Protein AF-A0A432R0K9-F1 (afdb_monomer_lite)

Sequence (344 aa):
MRLLVLLSMILLPLIADNDIGNSCDEFKKLSDDLTSRFNKKIEHDCLVNGKVSFSHMIQFLDMVLEEKKRSSLNSFPITLFRKCDSENILENMIAEEKNKKILKRFSTILFREYDIEKILTNVILGHYFELGDYFLKEFKSFQLDRVVYPPYKKRLLHIATQNNDLKAVKFLLKHHADTNVKDIFKFKPSFYITSKKMERLYKEFHIKIPSMIQCSTLIEEEKIDEAIGYCLQKAQLSEKANYFTNASWYYLLAKKPLLSKKFSLKTISDTSFQYIGYMNLGHYYILAKEYDKAKESYKALLKSFDSSDREVKKAFLEDFTILRKIYKDEFDIYRAYDIMHEIL

Structure (mmCIF, N/CA/C/O backbone):
data_AF-A0A432R0K9-F1
#
_entry.id   AF-A0A432R0K9-F1
#
loop_
_atom_site.group_PDB
_atom_site.id
_atom_site.type_symbol
_atom_site.label_atom_id
_atom_site.label_alt_id
_atom_site.label_comp_id
_atom_site.label_asym_id
_atom_site.label_entity_id
_atom_site.label_seq_id
_atom_site.pdbx_PDB_ins_code
_atom_site.Cartn_x
_atom_site.Cartn_y
_atom_site.Cartn_z
_atom_site.occupancy
_atom_site.B_iso_or_equiv
_atom_site.auth_seq_id
_atom_site.auth_comp_id
_atom_site.auth_asym_id
_atom_site.auth_atom_id
_atom_site.pdbx_PDB_model_num
ATOM 1 N N . MET A 1 1 ? -4.233 -8.695 40.527 1.00 36.91 1 MET A N 1
ATOM 2 C CA . MET A 1 1 ? -2.838 -8.206 40.622 1.00 36.91 1 MET A CA 1
ATOM 3 C C . MET A 1 1 ? -2.306 -7.594 39.328 1.00 36.91 1 MET A C 1
ATOM 5 O O . MET A 1 1 ? -1.997 -6.417 39.372 1.00 36.91 1 MET A O 1
ATOM 9 N N . ARG A 1 2 ? -2.248 -8.293 38.178 1.00 35.41 2 ARG A N 1
ATOM 10 C CA . ARG A 1 2 ? -1.667 -7.735 36.927 1.00 35.41 2 ARG A CA 1
ATOM 11 C C . ARG A 1 2 ? -2.282 -6.400 36.463 1.00 35.41 2 ARG A C 1
ATOM 13 O O . ARG A 1 2 ? -1.551 -5.524 36.036 1.00 35.41 2 ARG A O 1
ATOM 20 N N . LEU A 1 3 ? -3.592 -6.215 36.639 1.00 39.78 3 LEU A N 1
ATOM 21 C CA . LEU A 1 3 ? -4.308 -4.977 36.290 1.00 39.78 3 LEU A CA 1
ATOM 22 C C . LEU A 1 3 ? -4.055 -3.808 37.270 1.00 39.78 3 LEU A C 1
ATOM 24 O O . LEU A 1 3 ? -4.018 -2.657 36.859 1.00 39.78 3 LEU A O 1
ATOM 28 N N . LEU A 1 4 ? -3.846 -4.109 38.558 1.00 40.06 4 LEU A N 1
ATOM 29 C CA . LEU A 1 4 ? -3.483 -3.133 39.600 1.00 40.06 4 LEU A CA 1
ATOM 30 C C . LEU A 1 4 ? -2.034 -2.665 39.429 1.00 40.06 4 LEU A C 1
ATOM 32 O O . LEU A 1 4 ? -1.761 -1.481 39.569 1.00 40.06 4 LEU A O 1
ATOM 36 N N . VAL A 1 5 ? -1.147 -3.587 39.036 1.00 42.47 5 VAL A N 1
ATOM 37 C CA . VAL A 1 5 ? 0.225 -3.286 38.607 1.00 42.47 5 VAL A CA 1
ATOM 38 C C . VAL A 1 5 ? 0.215 -2.441 37.329 1.00 42.47 5 VAL A C 1
ATOM 40 O O . VAL A 1 5 ? 0.984 -1.495 37.234 1.00 42.47 5 VAL A O 1
ATOM 43 N N . LEU A 1 6 ? -0.698 -2.699 36.383 1.00 42.47 6 LEU A N 1
ATOM 44 C CA . LEU A 1 6 ? -0.851 -1.879 35.174 1.00 42.47 6 LEU A CA 1
ATOM 45 C C . LEU A 1 6 ? -1.352 -0.460 35.492 1.00 42.47 6 LEU A C 1
ATOM 47 O O . LEU A 1 6 ? -0.775 0.510 35.018 1.00 42.47 6 LEU A O 1
ATOM 51 N N . LEU A 1 7 ? -2.382 -0.325 36.335 1.00 46.84 7 LEU A N 1
ATOM 52 C CA . LEU A 1 7 ? -2.894 0.975 36.784 1.00 46.84 7 LEU A CA 1
ATOM 53 C C . LEU A 1 7 ? -1.838 1.753 37.581 1.00 46.84 7 LEU A C 1
ATOM 55 O O . LEU A 1 7 ? -1.692 2.950 37.358 1.00 46.84 7 LEU A O 1
ATOM 59 N N . SER A 1 8 ? -1.044 1.093 38.433 1.00 44.34 8 SER A N 1
ATOM 60 C CA . SER A 1 8 ? 0.070 1.739 39.136 1.00 44.34 8 SER A CA 1
ATOM 61 C C . SER A 1 8 ? 1.235 2.085 38.202 1.00 44.34 8 SER A C 1
ATOM 63 O O . SER A 1 8 ? 1.838 3.134 38.361 1.00 44.34 8 SER A O 1
ATOM 65 N N . MET A 1 9 ? 1.541 1.260 37.194 1.00 40.97 9 MET A N 1
ATOM 66 C CA . MET A 1 9 ? 2.583 1.547 36.192 1.00 40.97 9 MET A CA 1
ATOM 67 C C . MET A 1 9 ? 2.175 2.636 35.198 1.00 40.97 9 MET A C 1
ATOM 69 O O . MET A 1 9 ? 3.045 3.275 34.621 1.00 40.97 9 MET A O 1
ATOM 73 N N . ILE A 1 10 ? 0.877 2.865 35.010 1.00 45.84 10 ILE A N 1
ATOM 74 C CA . ILE A 1 10 ? 0.359 3.984 34.225 1.00 45.84 10 ILE A CA 1
ATOM 75 C C . ILE A 1 10 ? 0.334 5.250 35.089 1.00 45.84 10 ILE A C 1
ATOM 77 O O . ILE A 1 10 ? 0.821 6.283 34.653 1.00 45.84 10 ILE A O 1
ATOM 81 N N . LEU A 1 11 ? -0.163 5.181 36.328 1.00 45.81 11 LEU A N 1
ATOM 82 C CA . LEU A 1 11 ? -0.352 6.354 37.190 1.00 45.81 11 LEU A CA 1
ATOM 83 C C . LEU A 1 11 ? 0.938 6.860 37.870 1.00 45.81 11 LEU A C 1
ATOM 85 O O . LEU A 1 11 ? 1.091 8.072 37.994 1.00 45.81 11 LEU A O 1
ATOM 89 N N . LEU A 1 12 ? 1.886 5.997 38.276 1.00 42.53 12 LEU A N 1
ATOM 90 C CA . LEU A 1 12 ? 3.110 6.435 38.982 1.00 42.53 12 LEU A CA 1
ATOM 91 C C . LEU A 1 12 ? 4.088 7.250 38.109 1.00 42.53 12 LEU A C 1
ATOM 93 O O . LEU A 1 12 ? 4.557 8.288 38.580 1.00 42.53 12 LEU A O 1
ATOM 97 N N . PRO A 1 13 ? 4.399 6.865 36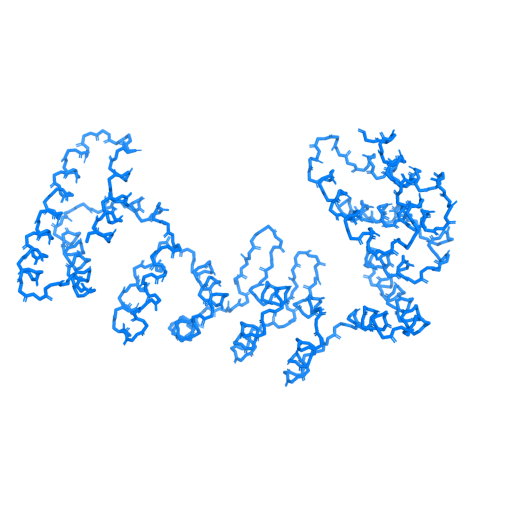.855 1.00 44.78 13 PRO A N 1
ATOM 98 C CA . PRO A 1 13 ? 5.280 7.662 35.995 1.00 44.78 13 PRO A CA 1
ATOM 99 C C . PRO A 1 13 ? 4.678 9.015 35.591 1.00 44.78 13 PRO A C 1
ATOM 101 O O . PRO A 1 13 ? 5.411 9.929 35.233 1.00 44.78 13 PRO A O 1
ATOM 104 N N . LEU A 1 14 ? 3.351 9.176 35.677 1.00 42.72 14 LEU A N 1
ATOM 105 C CA . LEU A 1 14 ? 2.653 10.435 35.382 1.00 42.72 14 LEU A CA 1
ATOM 106 C C . LEU A 1 14 ? 2.764 11.468 36.518 1.00 42.72 14 LEU A C 1
ATOM 108 O O . LEU A 1 14 ? 2.497 12.648 36.293 1.00 42.72 14 LEU A O 1
ATOM 112 N N . ILE A 1 15 ? 3.172 11.033 37.717 1.00 43.91 15 ILE A N 1
ATOM 113 C CA . ILE A 1 15 ? 3.362 11.873 38.911 1.00 43.91 15 ILE A CA 1
ATOM 114 C C . ILE A 1 15 ? 4.831 12.299 39.062 1.00 43.91 15 ILE A C 1
ATOM 116 O O . ILE A 1 15 ? 5.104 13.384 39.561 1.00 43.91 15 ILE A O 1
ATOM 120 N N . ALA A 1 16 ? 5.780 11.474 38.610 1.00 43.94 16 ALA A N 1
ATOM 121 C CA . ALA A 1 16 ? 7.212 11.702 38.824 1.00 43.94 16 ALA A CA 1
ATOM 122 C C . ALA A 1 16 ? 7.870 12.700 37.844 1.00 43.94 16 ALA A C 1
ATOM 124 O O . ALA A 1 16 ? 8.975 13.157 38.112 1.00 43.94 16 ALA A O 1
ATOM 125 N N . ASP A 1 17 ? 7.211 13.039 36.731 1.00 38.22 17 ASP A N 1
ATOM 126 C CA . ASP A 1 17 ? 7.853 13.655 35.551 1.00 38.22 17 ASP A CA 1
ATOM 127 C C . ASP A 1 17 ? 7.418 15.114 35.278 1.00 38.22 17 ASP A C 1
ATOM 129 O O . ASP A 1 17 ? 7.689 15.660 34.209 1.00 38.22 17 ASP A O 1
ATOM 133 N N . ASN A 1 18 ? 6.702 15.753 36.213 1.00 42.47 18 ASN A N 1
ATOM 134 C CA . ASN A 1 18 ? 6.207 17.125 36.060 1.00 42.47 18 ASN A CA 1
ATOM 135 C C . ASN A 1 18 ? 7.002 18.115 36.921 1.00 42.47 18 ASN A C 1
ATOM 137 O O . ASN A 1 18 ? 6.855 18.160 38.141 1.00 42.47 18 ASN A O 1
ATOM 141 N N . ASP A 1 19 ? 7.760 18.978 36.248 1.00 44.44 19 ASP A N 1
ATOM 142 C CA . ASP A 1 19 ? 8.416 20.168 36.798 1.00 44.44 19 ASP A CA 1
ATOM 143 C C . ASP A 1 19 ? 7.382 21.298 37.014 1.00 44.44 19 ASP A C 1
ATOM 145 O O . ASP A 1 19 ? 7.414 22.357 36.388 1.00 44.44 19 ASP A O 1
ATOM 149 N N . ILE A 1 20 ? 6.363 21.030 37.841 1.00 45.16 20 ILE A N 1
ATOM 150 C CA . ILE A 1 20 ? 5.317 21.997 38.204 1.00 45.16 20 ILE A CA 1
ATOM 151 C C . ILE A 1 20 ? 5.435 22.280 39.701 1.00 45.16 20 ILE A C 1
ATOM 153 O O . ILE A 1 20 ? 4.894 21.555 40.540 1.00 45.16 20 ILE A O 1
ATOM 157 N N . GLY A 1 21 ? 6.147 23.360 40.028 1.00 46.84 21 GLY A N 1
ATOM 158 C CA . GLY A 1 21 ? 6.311 23.859 41.393 1.00 46.84 21 GLY A CA 1
ATOM 159 C C . GLY A 1 21 ? 4.986 23.977 42.162 1.00 46.84 21 GLY A C 1
ATOM 160 O O . GLY A 1 21 ? 3.947 24.323 41.602 1.00 46.84 21 GLY A O 1
ATOM 161 N N . ASN A 1 22 ? 5.044 23.653 43.458 1.00 46.22 22 ASN A N 1
ATOM 162 C CA . ASN A 1 22 ? 3.996 23.707 44.493 1.00 46.22 22 ASN A CA 1
ATOM 163 C C . ASN A 1 22 ? 2.670 22.944 44.254 1.00 46.22 22 ASN A C 1
ATOM 165 O O . ASN A 1 22 ? 1.950 22.716 45.220 1.00 46.22 22 ASN A O 1
ATOM 169 N N . SER A 1 23 ? 2.349 22.479 43.041 1.00 56.28 23 SER A N 1
ATOM 170 C CA . SER A 1 23 ? 1.133 21.676 42.767 1.00 56.28 23 SER A CA 1
ATOM 171 C C . SER A 1 23 ? 1.310 20.163 42.982 1.00 56.28 23 SER A C 1
ATOM 173 O O . SER A 1 23 ? 0.336 19.408 43.007 1.00 56.28 23 SER A O 1
ATOM 175 N N . CYS A 1 24 ? 2.556 19.707 43.139 1.00 57.25 24 CYS A N 1
ATOM 176 C CA . CYS A 1 24 ? 2.898 18.286 43.152 1.00 57.25 24 CYS A CA 1
ATOM 177 C C . CYS A 1 24 ? 2.421 17.571 44.431 1.00 57.25 24 CYS A C 1
ATOM 179 O O . CYS A 1 24 ? 1.935 16.444 44.359 1.00 57.25 24 CYS A O 1
ATOM 181 N N . ASP A 1 25 ? 2.464 18.241 45.588 1.00 66.88 25 ASP A N 1
ATOM 182 C CA . ASP A 1 25 ? 2.043 17.651 46.867 1.00 66.88 25 ASP A CA 1
ATOM 183 C C . ASP A 1 25 ? 0.522 17.483 46.968 1.00 66.88 25 ASP A C 1
ATOM 185 O O . ASP A 1 25 ? 0.041 16.454 47.445 1.00 66.88 25 ASP A O 1
ATOM 189 N N . GLU A 1 26 ? -0.255 18.450 46.470 1.00 65.56 26 GLU A N 1
ATOM 190 C CA . GLU A 1 26 ? -1.718 18.338 46.410 1.00 65.56 26 GLU A CA 1
ATOM 191 C C . GLU A 1 26 ? -2.153 17.244 45.431 1.00 65.56 26 GLU A C 1
ATOM 193 O O . GLU A 1 26 ? -3.054 16.460 45.736 1.00 65.56 26 GLU A O 1
ATOM 198 N N . PHE A 1 27 ? -1.473 17.135 44.285 1.00 58.97 27 PHE A N 1
ATOM 199 C CA . PHE A 1 27 ? -1.763 16.101 43.298 1.00 58.97 27 PHE A CA 1
ATOM 200 C C . PHE A 1 27 ? -1.385 14.704 43.796 1.00 58.97 27 PHE A C 1
ATOM 202 O O . PHE A 1 27 ? -2.159 13.759 43.644 1.00 58.97 27 PHE A O 1
ATOM 209 N N . LYS A 1 28 ? -0.227 14.573 44.450 1.00 67.56 28 LYS A N 1
ATOM 210 C CA . LYS A 1 28 ? 0.202 13.328 45.090 1.00 67.56 28 LYS A CA 1
ATOM 211 C C . LYS A 1 28 ? -0.782 12.908 46.179 1.00 67.56 28 LYS A C 1
ATOM 213 O O . LYS A 1 28 ? -1.239 11.772 46.170 1.00 67.56 28 LYS A O 1
ATOM 218 N N . LYS A 1 29 ? -1.207 13.841 47.036 1.00 74.62 29 LYS A N 1
ATOM 219 C CA . LYS A 1 29 ? -2.212 13.589 48.078 1.00 74.62 29 LYS A CA 1
ATOM 220 C C . LYS A 1 29 ? -3.559 13.151 47.494 1.00 74.62 29 LYS A C 1
ATOM 222 O O . LYS A 1 29 ? -4.172 12.227 48.020 1.00 74.62 29 LYS A O 1
ATOM 227 N N . LEU A 1 30 ? -4.001 13.774 46.400 1.00 70.69 30 LEU A N 1
ATOM 228 C CA . LEU A 1 30 ? -5.221 13.393 45.685 1.00 70.69 30 LEU A CA 1
ATOM 229 C C . LEU A 1 30 ? -5.102 12.003 45.043 1.00 70.69 30 LEU A C 1
ATOM 231 O O . LEU A 1 30 ? -6.026 11.197 45.133 1.00 70.69 30 LEU A O 1
ATOM 235 N N . SER A 1 31 ? -3.965 11.711 44.411 1.00 68.25 31 SER A N 1
ATOM 236 C CA . SER A 1 31 ? -3.671 10.406 43.816 1.00 68.25 31 SER A CA 1
ATOM 237 C C . SER A 1 31 ? -3.650 9.300 44.870 1.00 68.25 31 SER A C 1
ATOM 239 O O . SER A 1 31 ? -4.281 8.258 44.684 1.00 68.25 31 SER A O 1
ATOM 241 N N . ASP A 1 32 ? -2.965 9.530 45.989 1.00 73.12 32 ASP A N 1
ATOM 242 C CA . ASP A 1 32 ? -2.865 8.583 47.098 1.00 73.12 32 ASP A CA 1
ATOM 243 C C . ASP A 1 32 ? -4.241 8.329 47.729 1.00 73.12 32 ASP A C 1
ATOM 245 O O . ASP A 1 32 ? -4.596 7.186 48.021 1.00 73.12 32 ASP A O 1
ATOM 249 N N . ASP A 1 33 ? -5.063 9.370 47.868 1.00 76.44 33 ASP A N 1
ATOM 250 C CA . ASP A 1 33 ? -6.430 9.267 48.377 1.00 76.44 33 ASP A CA 1
ATOM 251 C C . ASP A 1 33 ? -7.361 8.515 47.409 1.00 76.44 33 ASP A C 1
ATOM 253 O O . ASP A 1 33 ? -8.042 7.573 47.816 1.00 76.44 33 ASP A O 1
ATOM 257 N N . LEU A 1 34 ? -7.343 8.835 46.111 1.00 70.94 34 LEU A N 1
ATOM 258 C CA . LEU A 1 34 ? -8.112 8.104 45.094 1.00 70.94 34 LEU A CA 1
ATOM 259 C C . LEU A 1 34 ? -7.696 6.631 45.020 1.00 70.94 34 LEU A C 1
ATOM 261 O O . LEU A 1 34 ? -8.557 5.751 44.959 1.00 70.94 34 LEU A O 1
ATOM 265 N N . THR A 1 35 ? -6.392 6.359 45.084 1.00 69.00 35 THR A N 1
ATOM 266 C CA . THR A 1 35 ? -5.829 5.003 45.095 1.00 69.00 35 THR A CA 1
ATOM 267 C C . THR A 1 35 ? -6.240 4.249 46.358 1.00 69.00 35 THR A C 1
ATOM 269 O O . THR A 1 35 ? -6.676 3.105 46.276 1.00 69.00 35 THR A O 1
ATOM 272 N N . SER A 1 36 ? -6.187 4.891 47.527 1.00 77.62 36 SER A N 1
ATOM 273 C CA . SER A 1 36 ? -6.609 4.314 48.809 1.00 77.62 36 SER A CA 1
ATOM 274 C C . SER A 1 36 ? -8.105 3.995 48.837 1.00 77.62 36 SER A C 1
ATOM 276 O O . SER A 1 36 ? -8.501 2.880 49.187 1.00 77.62 36 SER A O 1
ATOM 278 N N . ARG A 1 37 ? -8.955 4.936 48.403 1.00 76.69 37 ARG A N 1
ATOM 279 C CA . ARG A 1 37 ? -10.410 4.736 48.287 1.00 76.69 37 ARG A CA 1
ATOM 280 C C . ARG A 1 37 ? -10.737 3.595 47.325 1.00 76.69 37 ARG A C 1
ATOM 282 O O . ARG A 1 37 ? -11.613 2.782 47.616 1.00 76.69 37 ARG A O 1
ATOM 289 N N . PHE A 1 38 ? -10.023 3.516 46.204 1.00 74.44 38 PHE A N 1
ATOM 290 C CA . PHE A 1 38 ? -10.205 2.452 45.227 1.00 74.44 38 PHE A CA 1
ATOM 291 C C . PHE A 1 38 ? -9.765 1.089 45.762 1.00 74.44 38 PHE A C 1
ATOM 293 O O . PHE A 1 38 ? -10.527 0.129 45.667 1.00 74.44 38 PHE A O 1
ATOM 300 N N . ASN A 1 39 ? -8.589 1.018 46.389 1.00 70.00 39 ASN A N 1
ATOM 301 C CA . ASN A 1 39 ? -8.055 -0.208 46.974 1.00 70.00 39 ASN A CA 1
ATOM 302 C C . ASN A 1 39 ? -8.954 -0.740 48.090 1.00 70.00 39 ASN A C 1
ATOM 304 O O . ASN A 1 39 ? -9.277 -1.920 48.065 1.00 70.00 39 ASN A O 1
ATOM 308 N N . LYS A 1 40 ? -9.457 0.115 48.992 1.00 75.75 40 LYS A N 1
ATOM 309 C CA . LYS A 1 40 ? -10.417 -0.302 50.035 1.00 75.75 40 LYS A CA 1
ATOM 310 C C . LYS A 1 40 ? -11.685 -0.919 49.449 1.00 75.75 40 LYS A C 1
ATOM 312 O O . LYS A 1 40 ? -12.210 -1.893 49.982 1.00 75.75 40 LYS A O 1
ATOM 317 N N . LYS A 1 41 ? -12.181 -0.349 48.349 1.00 71.19 41 LYS A N 1
ATOM 318 C CA . LYS A 1 41 ? -13.394 -0.827 47.681 1.00 71.19 41 LYS A CA 1
ATOM 319 C C . LYS A 1 41 ? -13.152 -2.136 46.929 1.00 71.19 41 LYS A C 1
ATOM 321 O O . LYS A 1 41 ? -13.960 -3.052 47.016 1.00 71.19 41 LYS A O 1
ATOM 326 N N . ILE A 1 42 ? -12.006 -2.247 46.258 1.00 68.75 42 ILE A N 1
ATOM 327 C CA . ILE A 1 42 ? -11.566 -3.480 45.606 1.00 68.75 42 ILE A CA 1
ATOM 328 C C . ILE A 1 42 ? -11.316 -4.599 46.615 1.00 68.75 42 ILE A C 1
ATOM 330 O O . ILE A 1 42 ? -11.730 -5.721 46.355 1.00 68.75 42 ILE A O 1
ATOM 334 N N . GLU A 1 43 ? -10.628 -4.333 47.726 1.00 69.25 43 GLU A N 1
ATOM 335 C CA . GLU A 1 43 ? -10.328 -5.336 48.754 1.00 69.25 43 GLU A CA 1
ATOM 336 C C . GLU A 1 43 ? -11.611 -5.920 49.335 1.00 69.25 43 GLU A C 1
ATOM 338 O O . GLU A 1 43 ? -11.744 -7.141 49.396 1.00 69.25 43 GLU A O 1
ATOM 343 N N . HIS A 1 44 ? -12.579 -5.061 49.668 1.00 70.50 44 HIS A N 1
ATOM 344 C CA . HIS A 1 44 ? -13.898 -5.483 50.127 1.00 70.50 44 HIS A CA 1
ATOM 345 C C . HIS A 1 44 ? -14.577 -6.425 49.119 1.00 70.50 44 HIS A C 1
ATOM 347 O O . HIS A 1 44 ? -14.994 -7.526 49.472 1.00 70.50 44 HIS A O 1
ATOM 353 N N . ASP A 1 45 ? -14.625 -6.045 47.844 1.00 59.38 45 ASP A N 1
ATOM 354 C CA . ASP A 1 45 ? -15.359 -6.808 46.832 1.00 59.38 45 ASP A CA 1
ATOM 355 C C . ASP A 1 45 ? -14.582 -8.042 46.319 1.00 59.38 45 ASP A C 1
ATOM 357 O O . ASP A 1 45 ? -15.189 -9.037 45.910 1.00 59.38 45 ASP A O 1
ATOM 361 N N . CYS A 1 46 ? -13.246 -8.034 46.393 1.00 54.88 46 CYS A N 1
ATOM 362 C CA . CYS A 1 46 ? -12.386 -9.176 46.061 1.00 54.88 46 CYS A CA 1
ATOM 363 C C . CYS A 1 46 ? -12.356 -10.236 47.158 1.00 54.88 46 CYS A C 1
ATOM 365 O O . CYS A 1 46 ? -12.298 -11.418 46.826 1.00 54.88 46 CYS A O 1
ATOM 367 N N . LEU A 1 47 ? -12.424 -9.842 48.434 1.00 49.84 47 LEU A N 1
ATOM 368 C CA . LEU A 1 47 ? -12.590 -10.779 49.548 1.00 49.84 47 LEU A CA 1
ATOM 369 C C . LEU A 1 47 ? -13.913 -11.549 49.442 1.00 49.84 47 LEU A C 1
ATOM 371 O O . LEU A 1 47 ? -13.971 -12.715 49.819 1.00 49.84 47 LEU A O 1
ATOM 375 N N . VAL A 1 48 ? -14.950 -10.921 48.881 1.00 55.16 48 VAL A N 1
ATOM 376 C CA . VAL A 1 48 ? -16.278 -11.529 48.721 1.00 55.16 48 VAL A CA 1
ATOM 377 C C . VAL A 1 48 ? -16.396 -12.349 47.428 1.00 55.16 48 VAL A C 1
ATOM 379 O O . VAL A 1 48 ? -16.994 -13.421 47.448 1.00 55.16 48 VAL A O 1
ATOM 382 N N . ASN A 1 49 ? -15.822 -11.892 46.306 1.00 57.53 49 ASN A N 1
ATOM 383 C CA . ASN A 1 49 ? -16.089 -12.476 44.977 1.00 57.53 49 ASN A CA 1
ATOM 384 C C . ASN A 1 49 ? -14.853 -13.010 44.225 1.00 57.53 49 ASN A C 1
ATOM 386 O O . ASN A 1 49 ? -14.973 -13.497 43.098 1.00 57.53 49 ASN A O 1
ATOM 390 N N . GLY A 1 50 ? -13.650 -12.907 44.796 1.00 41.59 50 GLY A N 1
ATOM 391 C CA . GLY A 1 50 ? -12.415 -13.492 44.255 1.00 41.59 50 GLY A CA 1
ATOM 392 C C . GLY A 1 50 ? -11.879 -12.882 42.950 1.00 41.59 50 GLY A C 1
ATOM 393 O O . GLY A 1 50 ? -10.891 -13.385 42.412 1.00 41.59 50 GLY A O 1
ATOM 394 N N . LYS A 1 51 ? -12.494 -11.819 42.407 1.00 55.72 51 LYS A N 1
ATOM 395 C CA . LYS A 1 51 ? -12.051 -11.151 41.169 1.00 55.72 51 LYS A CA 1
ATOM 396 C C . LYS A 1 51 ? -12.310 -9.644 41.196 1.00 55.72 51 LYS A C 1
ATOM 398 O O . LYS A 1 51 ? -13.406 -9.199 41.520 1.00 55.72 51 LYS A O 1
ATOM 403 N N . VAL A 1 52 ? -11.329 -8.872 40.722 1.00 52.53 52 VAL A N 1
ATOM 404 C CA . VAL A 1 52 ? -11.533 -7.471 40.321 1.00 52.53 52 VAL A CA 1
ATOM 405 C C . VAL A 1 52 ? -12.312 -7.480 39.005 1.00 52.53 52 VAL A C 1
ATOM 407 O O . VAL A 1 52 ? -11.757 -7.822 37.963 1.00 52.53 52 VAL A O 1
ATOM 410 N N . SER A 1 53 ? -13.601 -7.153 39.042 1.00 59.28 53 SER A N 1
ATOM 411 C CA . SER A 1 53 ? -14.430 -6.972 37.840 1.00 59.28 53 SER A CA 1
ATOM 412 C C . SER A 1 53 ? -14.287 -5.564 37.245 1.00 59.28 53 SER A C 1
ATOM 414 O O . SER A 1 53 ? -13.944 -4.609 37.943 1.00 59.28 53 SER A O 1
ATOM 416 N N . PHE A 1 54 ? -14.633 -5.403 35.967 1.00 50.38 54 PHE A N 1
ATOM 417 C CA . PHE A 1 54 ? -14.636 -4.119 35.255 1.00 50.38 54 PHE A CA 1
ATOM 418 C C . PHE A 1 54 ? -15.592 -3.073 35.860 1.00 50.38 54 PHE A C 1
ATOM 420 O O . PHE A 1 54 ? -15.365 -1.869 35.734 1.00 50.38 54 PHE A O 1
ATOM 427 N N . SER A 1 55 ? -16.611 -3.501 36.620 1.00 58.38 55 SER A N 1
ATOM 428 C CA . SER A 1 55 ? -17.441 -2.583 37.414 1.00 58.38 55 SER A CA 1
ATOM 429 C C . SER A 1 55 ? -16.616 -1.770 38.414 1.00 58.38 55 SER A C 1
ATOM 431 O O . SER A 1 55 ? -16.956 -0.618 38.664 1.00 58.38 55 SER A O 1
ATOM 433 N N . HIS A 1 56 ? -15.508 -2.311 38.929 1.00 64.38 56 HIS A N 1
ATOM 434 C CA . HIS A 1 56 ? -14.593 -1.560 39.788 1.00 64.38 56 HIS A CA 1
ATOM 435 C C . HIS A 1 56 ? -13.858 -0.472 38.999 1.00 64.38 56 HIS A C 1
ATOM 437 O O . HIS A 1 56 ? -13.807 0.663 39.457 1.00 64.38 56 HIS A O 1
ATOM 443 N N . MET A 1 57 ? -13.377 -0.751 37.781 1.00 55.84 57 MET A N 1
ATOM 444 C CA . MET A 1 57 ? -12.752 0.277 36.930 1.00 55.84 57 MET A CA 1
ATOM 445 C C . MET A 1 57 ? -13.715 1.422 36.596 1.00 55.84 57 MET A C 1
ATOM 447 O O . MET A 1 57 ? -13.320 2.585 36.611 1.00 55.84 57 MET A O 1
ATOM 451 N N . ILE A 1 58 ? -14.996 1.123 36.364 1.00 57.62 58 ILE A N 1
ATOM 452 C CA . ILE A 1 58 ? -16.018 2.162 36.167 1.00 57.62 58 ILE A CA 1
ATOM 453 C C . ILE A 1 58 ? -16.259 2.969 37.432 1.00 57.62 58 ILE A C 1
ATOM 455 O O . ILE A 1 58 ? -16.358 4.187 37.353 1.00 57.62 58 ILE A O 1
ATOM 459 N N . GLN A 1 59 ? -16.305 2.326 38.597 1.00 67.88 59 GLN A N 1
ATOM 460 C CA . GLN A 1 59 ? -16.419 3.048 39.861 1.00 67.88 59 GLN A CA 1
ATOM 461 C C . GLN A 1 59 ? -15.194 3.930 40.131 1.00 67.88 59 GLN A C 1
ATOM 463 O O . GLN A 1 59 ? -15.357 5.022 40.666 1.00 67.88 59 GLN A O 1
ATOM 468 N N . PHE A 1 60 ? -13.995 3.502 39.727 1.00 70.50 60 PHE A N 1
ATOM 469 C CA . PHE A 1 60 ? -12.788 4.325 39.797 1.00 70.50 60 PHE A CA 1
ATOM 470 C C . PHE A 1 60 ? -12.882 5.547 38.890 1.00 70.50 60 PHE A C 1
ATOM 472 O O . PHE A 1 60 ? -12.610 6.661 39.320 1.00 70.50 60 PHE A O 1
ATOM 479 N N . LEU A 1 61 ? -13.317 5.359 37.646 1.00 60.00 61 LEU A N 1
ATOM 480 C CA . LEU A 1 61 ? -13.491 6.460 36.704 1.00 60.00 61 LEU A CA 1
ATOM 481 C C . LEU A 1 61 ? -14.597 7.418 37.142 1.00 60.00 61 LEU A C 1
ATOM 483 O O . LEU A 1 61 ? -14.398 8.626 37.085 1.00 60.00 61 LEU A O 1
ATOM 487 N N . ASP A 1 62 ? -15.727 6.905 37.630 1.00 69.69 62 ASP A N 1
ATOM 488 C CA . ASP A 1 62 ? -16.799 7.725 38.194 1.00 69.69 62 ASP A CA 1
ATOM 489 C C . ASP A 1 62 ? -16.292 8.491 39.436 1.00 69.69 62 ASP A C 1
ATOM 491 O O . ASP A 1 62 ? -16.585 9.678 39.562 1.00 69.69 62 ASP A O 1
ATOM 495 N N . MET A 1 63 ? -15.450 7.881 40.286 1.00 71.88 63 MET A N 1
ATOM 496 C CA . MET A 1 63 ? -14.771 8.568 41.397 1.00 71.88 63 MET A CA 1
ATOM 497 C C . MET A 1 63 ? -13.849 9.693 40.912 1.00 71.88 63 MET A C 1
ATOM 499 O O . MET A 1 63 ? -13.943 10.809 41.413 1.00 71.88 63 MET A O 1
ATOM 503 N N . VAL A 1 64 ? -12.987 9.434 39.924 1.00 63.88 64 VAL A N 1
ATOM 504 C CA . VAL A 1 64 ? -12.078 10.443 39.349 1.00 63.88 64 VAL A CA 1
ATOM 505 C C . VAL A 1 64 ? -12.872 11.599 38.727 1.00 63.88 64 VAL A C 1
ATOM 507 O O . VAL A 1 64 ? -12.521 12.767 38.895 1.00 63.88 64 VAL A O 1
ATOM 510 N N . LEU A 1 65 ? -13.977 11.298 38.040 1.00 62.34 65 LEU A N 1
ATOM 511 C CA . LEU A 1 65 ? -14.851 12.299 37.427 1.00 62.34 65 LEU A CA 1
ATOM 512 C C . LEU A 1 65 ? -15.647 13.109 38.459 1.00 62.34 65 LEU A C 1
ATOM 514 O O . LEU A 1 65 ? -15.849 14.305 38.254 1.00 62.34 65 LEU A O 1
ATOM 518 N N . GLU A 1 66 ? -16.116 12.494 39.547 1.00 70.94 66 GLU A N 1
ATOM 519 C CA . GLU A 1 66 ? -16.750 13.215 40.655 1.00 70.94 66 GLU A CA 1
ATOM 520 C C . GLU A 1 66 ? -15.763 14.134 41.369 1.00 70.94 66 GLU A C 1
ATOM 522 O O . GLU A 1 66 ? -16.096 15.283 41.652 1.00 70.94 66 GLU A O 1
ATOM 527 N N . GLU A 1 67 ? -14.537 13.677 41.600 1.00 68.94 67 GLU A N 1
ATOM 528 C CA . GLU A 1 67 ? -13.504 14.478 42.255 1.00 68.94 67 GLU A CA 1
ATOM 529 C C . GLU A 1 67 ? -13.063 15.659 41.365 1.00 68.94 67 GLU A C 1
ATOM 531 O O . GLU A 1 67 ? -12.865 16.774 41.851 1.00 68.94 67 GLU A O 1
ATOM 536 N N . LYS A 1 68 ? -13.057 15.484 40.034 1.00 60.47 68 LYS A N 1
ATOM 537 C CA . LYS A 1 68 ? -12.893 16.588 39.070 1.00 60.47 68 LYS A CA 1
ATOM 538 C C . LYS A 1 68 ? -14.033 17.612 39.135 1.00 60.47 68 LYS A C 1
ATOM 540 O O . LYS A 1 68 ? -13.805 18.786 38.883 1.00 60.47 68 LYS A O 1
ATOM 545 N N . LYS A 1 69 ? -15.263 17.191 39.449 1.00 69.50 69 LYS A N 1
ATOM 546 C CA . LYS A 1 69 ? -16.397 18.119 39.631 1.00 69.50 69 LYS A CA 1
ATOM 547 C C . LYS A 1 69 ? -16.340 18.855 40.972 1.00 69.50 69 LYS A C 1
ATOM 549 O O . LYS A 1 69 ? -16.860 19.961 41.059 1.00 69.50 69 LYS A O 1
ATOM 554 N N . ARG A 1 70 ? -15.776 18.226 42.011 1.00 71.12 70 ARG A N 1
ATOM 555 C CA . ARG A 1 70 ? -15.671 18.787 43.371 1.00 71.12 70 ARG A CA 1
ATOM 556 C C . ARG A 1 70 ? -14.477 19.721 43.539 1.00 71.12 70 ARG A C 1
ATOM 558 O O . ARG A 1 70 ? -14.567 20.679 44.300 1.00 71.12 70 ARG A O 1
ATOM 565 N N . SER A 1 71 ? -13.377 19.454 42.843 1.00 64.56 71 SER A N 1
ATOM 566 C CA . SER A 1 71 ? -12.213 20.333 42.851 1.00 64.56 71 SER A CA 1
ATOM 567 C C . SER A 1 71 ? -12.472 21.564 41.977 1.00 64.56 71 SER A C 1
ATOM 569 O O . SER A 1 71 ? -12.843 21.457 40.814 1.00 64.56 71 SER A O 1
ATOM 571 N N . SER A 1 72 ? -12.234 22.761 42.520 1.00 48.31 72 SER A N 1
ATOM 572 C CA . SER A 1 72 ? -12.217 24.032 41.771 1.00 48.31 72 SER A CA 1
ATOM 573 C C . SER A 1 72 ? -11.026 24.144 40.800 1.00 48.31 72 SER A C 1
ATOM 575 O O . SER A 1 72 ? -10.828 25.175 40.153 1.00 48.31 72 SER A O 1
ATOM 577 N N . LEU A 1 73 ? -10.233 23.075 40.682 1.00 50.28 73 LEU A N 1
ATOM 578 C CA . LEU A 1 73 ? -9.134 22.913 39.744 1.00 50.28 73 LEU A CA 1
ATOM 579 C C . LEU A 1 73 ? -9.697 22.762 38.325 1.00 50.28 73 LEU A C 1
ATOM 581 O O . LEU A 1 73 ? -9.842 21.664 37.790 1.00 50.28 73 LEU A O 1
ATOM 585 N N . ASN A 1 74 ? -9.947 23.898 37.672 1.00 43.88 74 ASN A N 1
ATOM 586 C CA . ASN A 1 74 ? -10.214 23.959 36.230 1.00 43.88 74 ASN A CA 1
ATOM 587 C C . ASN A 1 74 ? -9.072 23.338 35.391 1.00 43.88 74 ASN A C 1
ATOM 589 O O . ASN A 1 74 ? -9.267 23.024 34.218 1.00 43.88 74 ASN A O 1
ATOM 593 N N . SER A 1 75 ? -7.899 23.119 35.995 1.00 45.06 75 SER A N 1
ATOM 594 C CA . SER A 1 75 ? -6.715 22.478 35.422 1.00 45.06 75 SER A CA 1
ATOM 595 C C . SER A 1 75 ? -6.469 21.079 36.004 1.00 45.06 75 SER A C 1
ATOM 597 O O . SER A 1 75 ? -5.394 20.792 36.526 1.00 45.06 75 SER A O 1
ATOM 599 N N . PHE A 1 76 ? -7.448 20.178 35.935 1.00 42.06 76 PHE A N 1
ATOM 600 C CA . PHE A 1 76 ? -7.134 18.750 36.072 1.00 42.06 76 PHE A CA 1
ATOM 601 C C . PHE A 1 76 ? -6.161 18.376 34.932 1.00 42.06 76 PHE A C 1
ATOM 603 O O . PHE A 1 76 ? -6.458 18.751 33.792 1.00 42.06 76 PHE A O 1
ATOM 610 N N . PRO A 1 77 ? -5.012 17.708 35.161 1.00 43.47 77 PRO A N 1
ATOM 611 C CA . PRO A 1 77 ? -3.960 17.650 34.152 1.00 43.47 77 PRO A CA 1
ATOM 612 C C . PRO A 1 77 ? -4.411 16.820 32.947 1.00 43.47 77 PRO A C 1
ATOM 614 O O . PRO A 1 77 ? -4.419 15.592 32.974 1.00 43.47 77 PRO A O 1
ATOM 617 N N . ILE A 1 78 ? -4.745 17.511 31.857 1.00 38.50 78 ILE A N 1
ATOM 618 C CA . ILE A 1 78 ? -4.968 16.968 30.503 1.00 38.50 78 ILE A CA 1
ATOM 619 C C . ILE A 1 78 ? -3.734 16.157 30.032 1.00 38.50 78 ILE A C 1
ATOM 621 O O . ILE A 1 78 ? -3.802 15.310 29.144 1.00 38.50 78 ILE A O 1
ATOM 625 N N . THR A 1 79 ? -2.582 16.367 30.670 1.00 37.97 79 THR A N 1
ATOM 626 C CA . THR A 1 79 ? -1.339 15.612 30.489 1.00 37.97 79 THR A CA 1
ATOM 627 C C . THR A 1 79 ? -1.378 14.173 31.013 1.00 37.97 79 THR A C 1
ATOM 629 O O . THR A 1 79 ? -0.624 13.359 30.486 1.00 37.97 79 THR A O 1
ATOM 632 N N . LEU A 1 80 ? -2.252 13.818 31.969 1.00 35.59 80 LEU A N 1
ATOM 633 C CA . LEU A 1 80 ? -2.296 12.454 32.523 1.00 35.59 80 LEU A CA 1
ATOM 634 C C . LEU A 1 80 ? -2.744 11.416 31.481 1.00 35.59 80 LEU A C 1
ATOM 636 O O . LEU A 1 80 ? -2.210 10.315 31.428 1.00 35.59 80 LEU A O 1
ATOM 640 N N . PHE A 1 81 ? -3.691 11.769 30.610 1.00 36.94 81 PHE A N 1
ATOM 641 C CA . PHE A 1 81 ? -4.172 10.846 29.580 1.00 36.94 81 PHE A CA 1
ATOM 642 C C . PHE A 1 81 ? -3.249 10.802 28.357 1.00 36.94 81 PHE A C 1
ATOM 644 O O . PHE A 1 81 ? -3.034 9.731 27.797 1.00 36.94 81 PHE A O 1
ATOM 651 N N . ARG A 1 82 ? -2.592 11.911 27.991 1.00 38.34 82 ARG A N 1
ATOM 652 C CA . ARG A 1 82 ? -1.715 11.989 26.802 1.00 38.34 82 ARG A CA 1
ATOM 653 C C . ARG A 1 82 ? -0.600 10.932 26.725 1.00 38.34 82 ARG A C 1
ATOM 655 O O . ARG A 1 82 ? -0.147 10.654 25.619 1.00 38.34 82 ARG A O 1
ATOM 662 N N . LYS A 1 83 ? -0.152 10.369 27.854 1.00 40.09 83 LYS A N 1
ATOM 663 C CA . LYS A 1 83 ? 0.931 9.365 27.930 1.00 40.09 83 LYS A CA 1
ATOM 664 C C . LYS A 1 83 ? 0.441 7.925 28.170 1.00 40.09 83 LYS A C 1
ATOM 666 O O . LYS A 1 83 ? 1.266 7.017 28.169 1.00 40.09 83 LYS A O 1
ATOM 671 N N . CYS A 1 84 ? -0.863 7.691 28.355 1.00 41.59 84 CYS A N 1
ATOM 672 C CA . CYS A 1 84 ? -1.396 6.329 28.385 1.00 41.59 84 CYS A CA 1
ATOM 673 C C . CYS A 1 84 ? -1.194 5.665 27.025 1.00 41.59 84 CYS A C 1
ATOM 675 O O . CYS A 1 84 ? -1.607 6.212 26.001 1.00 41.59 84 CYS A O 1
ATOM 677 N N . ASP A 1 85 ? -0.602 4.474 27.035 1.00 51.44 85 ASP A N 1
ATOM 678 C CA . ASP A 1 85 ? -0.450 3.647 25.849 1.00 51.44 85 ASP A CA 1
ATOM 679 C C . ASP A 1 85 ? -1.839 3.293 25.302 1.00 51.44 85 ASP A C 1
ATOM 681 O O . ASP A 1 85 ? -2.577 2.477 25.863 1.00 51.44 85 ASP A O 1
ATOM 685 N N . SER A 1 86 ? -2.240 4.010 24.250 1.00 51.72 86 SER A N 1
ATOM 686 C CA . SER A 1 86 ? -3.583 3.937 23.676 1.00 51.72 86 SER A CA 1
ATOM 687 C C . SER A 1 86 ? -3.943 2.521 23.230 1.00 51.72 86 SER A C 1
ATOM 689 O O . SER A 1 86 ? -5.124 2.193 23.179 1.00 51.72 86 SER A O 1
ATOM 691 N N . GLU A 1 87 ? -2.938 1.689 22.946 1.00 48.25 87 GLU A N 1
ATOM 692 C CA . GLU A 1 87 ? -3.104 0.287 22.567 1.00 48.25 87 GLU A CA 1
ATOM 693 C C . GLU A 1 87 ? -3.645 -0.539 23.743 1.00 48.25 87 GLU A C 1
ATOM 695 O O . GLU A 1 87 ? -4.683 -1.179 23.606 1.00 48.25 87 GLU A O 1
ATOM 700 N N . ASN A 1 88 ? -3.072 -0.395 24.943 1.00 53.62 88 ASN A N 1
ATOM 701 C CA . ASN A 1 88 ? -3.507 -1.117 26.146 1.00 53.62 88 ASN A CA 1
ATOM 702 C C . ASN A 1 88 ? -4.921 -0.727 26.621 1.00 53.62 88 ASN A C 1
ATOM 704 O O . ASN A 1 88 ? -5.687 -1.568 27.099 1.00 53.62 88 ASN A O 1
ATOM 708 N N . ILE A 1 89 ? -5.300 0.553 26.521 1.00 58.12 89 ILE A N 1
ATOM 709 C CA . ILE A 1 89 ? -6.659 0.995 26.888 1.00 58.12 89 ILE A CA 1
ATOM 710 C C . ILE A 1 89 ? -7.679 0.463 25.883 1.00 58.12 89 ILE A C 1
ATOM 712 O O . ILE A 1 89 ? -8.738 -0.023 26.286 1.00 58.12 89 ILE A O 1
ATOM 716 N N . LEU A 1 90 ? -7.353 0.527 24.589 1.00 52.62 90 LEU A N 1
ATOM 717 C CA . LEU A 1 90 ? -8.222 0.013 23.542 1.00 52.62 90 LEU A CA 1
ATOM 718 C C . LEU A 1 90 ? -8.412 -1.498 23.721 1.00 52.62 90 LEU A C 1
ATOM 720 O O . LEU A 1 90 ? -9.555 -1.942 23.773 1.00 52.62 90 LEU A O 1
ATOM 724 N N . GLU A 1 91 ? -7.337 -2.270 23.914 1.00 54.22 91 GLU A N 1
ATOM 725 C CA . GLU A 1 91 ? -7.381 -3.728 24.129 1.00 54.22 91 GLU A CA 1
ATOM 726 C C . GLU A 1 91 ? -8.283 -4.138 25.306 1.00 54.22 91 GLU A C 1
ATOM 728 O O . GLU A 1 91 ? -9.044 -5.104 25.212 1.00 54.22 91 GLU A O 1
ATOM 733 N N . ASN A 1 92 ? -8.275 -3.370 26.398 1.00 58.19 92 ASN A N 1
ATOM 734 C CA . ASN A 1 92 ? -9.155 -3.620 27.542 1.00 58.19 92 ASN A CA 1
ATOM 735 C C . ASN A 1 92 ? -10.618 -3.220 27.277 1.00 58.19 92 ASN A C 1
ATOM 737 O O . ASN A 1 92 ? -11.529 -3.895 27.754 1.00 58.19 92 ASN A O 1
ATOM 741 N N . MET A 1 93 ? -10.870 -2.153 26.508 1.00 56.00 93 MET A N 1
ATOM 742 C CA . MET A 1 93 ? -12.229 -1.796 26.061 1.00 56.00 93 MET A CA 1
ATOM 743 C C . MET A 1 93 ? -12.807 -2.849 25.107 1.00 56.00 93 MET A C 1
ATOM 745 O O . MET A 1 93 ? -14.001 -3.141 25.142 1.00 56.00 93 MET A O 1
ATOM 749 N N . ILE A 1 94 ? -11.941 -3.422 24.275 1.00 54.59 94 ILE A N 1
ATOM 750 C CA . ILE A 1 94 ? -12.225 -4.472 23.300 1.00 54.59 94 ILE A CA 1
ATOM 751 C C . ILE A 1 94 ? -12.610 -5.789 23.983 1.00 54.59 94 ILE A C 1
ATOM 753 O O . ILE A 1 94 ? -13.556 -6.446 23.555 1.00 54.59 94 ILE A O 1
ATOM 757 N N . ALA A 1 95 ? -11.923 -6.166 25.066 1.00 60.72 95 ALA A N 1
ATOM 758 C CA . ALA A 1 95 ? -12.209 -7.399 25.802 1.00 60.72 95 ALA A CA 1
ATOM 759 C C . ALA A 1 95 ? -13.637 -7.448 26.395 1.00 60.72 95 ALA A C 1
ATOM 761 O O . ALA A 1 95 ? -14.129 -8.528 26.727 1.00 60.72 95 ALA A O 1
ATOM 762 N N . GLU A 1 96 ? -14.323 -6.302 26.500 1.00 60.50 96 GLU A N 1
ATOM 763 C CA . GLU A 1 96 ? -15.646 -6.170 27.122 1.00 60.50 96 GLU A CA 1
ATOM 764 C C . GLU A 1 96 ? -16.732 -5.560 26.203 1.00 60.50 96 GLU A C 1
ATOM 766 O O . GLU A 1 96 ? -17.694 -4.956 26.689 1.00 60.50 96 GLU A O 1
ATOM 771 N N . GLU A 1 97 ? -16.638 -5.782 24.882 1.00 55.16 97 GLU A N 1
ATOM 772 C CA . GLU A 1 97 ? -17.545 -5.315 23.798 1.00 55.16 97 GLU A CA 1
ATOM 773 C C . GLU A 1 97 ? -19.063 -5.372 24.122 1.00 55.16 97 GLU A C 1
ATOM 775 O O . GLU A 1 97 ? -19.866 -4.584 23.619 1.00 55.16 97 GLU A O 1
ATOM 780 N N . LYS A 1 98 ? -19.480 -6.232 25.059 1.00 55.84 98 LYS A N 1
ATOM 781 C CA . LYS A 1 98 ? -20.873 -6.391 25.506 1.00 55.84 98 LYS A CA 1
ATOM 782 C C . LYS A 1 98 ? -21.475 -5.183 26.237 1.00 55.84 98 LYS A C 1
ATOM 784 O O . LYS A 1 98 ? -22.697 -5.137 26.390 1.00 55.84 98 LYS A O 1
ATOM 789 N N . ASN A 1 99 ? -20.694 -4.197 26.690 1.00 65.06 99 ASN A N 1
ATOM 790 C CA . ASN A 1 99 ? -21.216 -3.126 27.548 1.00 65.06 99 ASN A CA 1
ATOM 791 C C . ASN A 1 99 ? -21.367 -1.764 26.837 1.00 65.06 99 ASN A C 1
ATOM 793 O O . ASN A 1 99 ? -20.671 -0.789 27.121 1.00 65.06 99 ASN A O 1
ATOM 797 N N . LYS A 1 100 ? -22.352 -1.661 25.931 1.00 60.25 100 LYS A N 1
ATOM 798 C CA . LYS A 1 100 ? -22.656 -0.449 25.128 1.00 60.25 100 LYS A CA 1
ATOM 799 C C . LYS A 1 100 ? -22.760 0.855 25.940 1.00 60.25 100 LYS A C 1
ATOM 801 O O . LYS A 1 100 ? -22.406 1.925 25.450 1.00 60.25 100 LYS A O 1
ATOM 806 N N . LYS A 1 101 ? -23.236 0.788 27.190 1.00 65.56 101 LYS A N 1
ATOM 807 C CA . LYS A 1 101 ? -23.380 1.957 28.081 1.00 65.56 101 LYS A CA 1
ATOM 808 C C . LYS A 1 101 ? -22.023 2.515 28.531 1.00 65.56 101 LYS A C 1
ATOM 810 O O . LYS A 1 101 ? -21.883 3.727 28.691 1.00 65.56 101 LYS A O 1
ATOM 815 N N . ILE A 1 102 ? -21.041 1.634 28.705 1.00 65.38 102 ILE A N 1
ATOM 816 C CA . ILE A 1 102 ? -19.664 1.967 29.078 1.00 65.38 102 ILE A CA 1
ATOM 817 C C . ILE A 1 102 ? -18.940 2.591 27.894 1.00 65.38 102 ILE A C 1
ATOM 819 O O . ILE A 1 102 ? -18.382 3.678 28.042 1.00 65.38 102 ILE A O 1
ATOM 823 N N . LEU A 1 103 ? -19.030 1.956 26.720 1.00 62.16 103 LEU A N 1
ATOM 824 C CA . LEU A 1 103 ? -18.468 2.489 25.480 1.00 62.16 103 LEU A CA 1
ATOM 825 C C . LEU A 1 103 ? -18.961 3.915 25.240 1.00 62.16 103 LEU A C 1
ATOM 827 O O . LEU A 1 103 ? -18.147 4.795 25.008 1.00 62.16 103 LEU A O 1
ATOM 831 N N . LYS A 1 104 ? -20.256 4.189 25.442 1.00 66.00 104 LYS A N 1
ATOM 832 C CA . LYS A 1 104 ? -20.814 5.542 25.313 1.00 66.00 104 LYS A CA 1
ATOM 833 C C . LYS A 1 104 ? -20.206 6.584 26.255 1.00 66.00 104 LYS A C 1
ATOM 835 O O . LYS A 1 104 ? -19.959 7.721 25.846 1.00 66.00 104 LYS A O 1
ATOM 840 N N . ARG A 1 105 ? -19.958 6.230 27.520 1.00 67.19 105 ARG A N 1
ATOM 841 C CA . ARG A 1 105 ? -19.323 7.150 28.481 1.00 67.19 105 ARG A CA 1
ATOM 842 C C . ARG A 1 105 ? -17.850 7.378 28.151 1.00 67.19 105 ARG A C 1
ATOM 844 O O . ARG A 1 105 ? -17.420 8.526 28.107 1.00 67.19 105 ARG A O 1
ATOM 851 N N . PHE A 1 106 ? -17.109 6.308 27.870 1.00 67.31 106 PHE A N 1
ATOM 852 C CA . PHE A 1 106 ? -15.692 6.383 27.510 1.00 67.31 106 PHE A CA 1
ATOM 853 C C . PHE A 1 106 ? -15.457 7.148 26.220 1.00 67.31 106 PHE A C 1
ATOM 855 O O . PHE A 1 106 ? -14.557 7.979 26.151 1.00 67.31 106 PHE A O 1
ATOM 862 N N . SER A 1 107 ? -16.297 6.904 25.218 1.00 65.12 107 SER A N 1
ATOM 863 C CA . SER A 1 107 ? -16.201 7.559 23.927 1.00 65.12 107 SER A CA 1
ATOM 864 C C . SER A 1 107 ? -16.317 9.076 24.113 1.00 65.12 107 SER A C 1
ATOM 866 O O . SER A 1 107 ? -15.446 9.822 23.687 1.00 65.12 107 SER A O 1
ATOM 868 N N . THR A 1 108 ? -17.290 9.542 24.901 1.00 66.44 108 THR A N 1
ATOM 869 C CA . THR A 1 108 ? -17.457 10.973 25.222 1.00 66.44 108 THR A CA 1
ATOM 870 C C . THR A 1 108 ? -16.198 11.625 25.829 1.00 66.44 108 THR A C 1
ATOM 872 O O . THR A 1 108 ? -15.955 12.807 25.591 1.00 66.44 108 THR A O 1
ATOM 875 N N . ILE A 1 109 ? -15.399 10.873 26.595 1.00 65.69 109 ILE A N 1
ATOM 876 C CA . ILE A 1 109 ? -14.163 11.355 27.236 1.00 65.69 109 ILE A CA 1
ATOM 877 C C . ILE A 1 109 ? -12.990 11.324 26.250 1.00 65.69 109 ILE A C 1
ATOM 879 O O . ILE A 1 109 ? -12.342 12.348 26.046 1.00 65.69 109 ILE A O 1
ATOM 883 N N . LEU A 1 110 ? -12.762 10.182 25.592 1.00 62.66 110 LEU A N 1
ATOM 884 C CA . LEU A 1 110 ? -11.686 9.996 24.612 1.00 62.66 110 LEU A CA 1
ATOM 885 C C . LEU A 1 110 ? -11.775 11.018 23.467 1.00 62.66 110 LEU A C 1
ATOM 887 O O . LEU A 1 110 ? -10.760 11.542 23.021 1.00 62.66 110 LEU A O 1
ATOM 891 N N . PHE A 1 111 ? -12.985 11.375 23.035 1.00 65.00 111 PHE A N 1
ATOM 892 C CA . PHE A 1 111 ? -13.191 12.255 21.882 1.00 65.00 111 PHE A CA 1
ATOM 893 C C . PHE A 1 111 ? -12.958 13.743 22.119 1.00 65.00 111 PHE A C 1
ATOM 895 O O . PHE A 1 111 ? -12.906 14.496 21.150 1.00 65.00 111 PHE A O 1
ATOM 902 N N . ARG A 1 112 ? -12.813 14.194 23.369 1.00 63.44 112 ARG A N 1
ATOM 903 C CA . ARG A 1 112 ? -12.423 15.589 23.626 1.00 63.44 112 ARG A CA 1
ATOM 904 C C . ARG A 1 112 ? -10.922 15.816 23.490 1.00 63.44 112 ARG A C 1
ATOM 906 O O . ARG A 1 112 ? -10.516 16.955 23.288 1.00 63.44 112 ARG A O 1
ATOM 913 N N . GLU A 1 113 ? -10.119 14.763 23.621 1.00 61.84 113 GLU A N 1
ATOM 914 C CA . GLU A 1 113 ? -8.675 14.900 23.838 1.00 61.84 113 GLU A CA 1
ATOM 915 C C . GLU A 1 113 ? -7.815 14.128 22.826 1.00 61.84 113 GLU A C 1
ATOM 917 O O . GLU A 1 113 ? -6.644 14.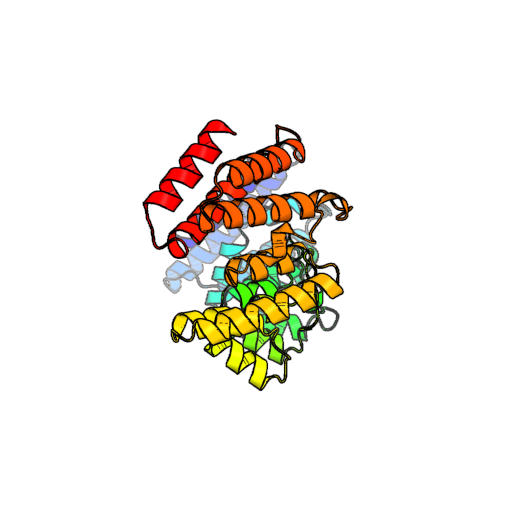470 22.661 1.00 61.84 113 GLU A O 1
ATOM 922 N N . TYR A 1 114 ? -8.375 13.141 22.115 1.00 69.44 114 TYR A N 1
ATOM 923 C CA . TYR A 1 114 ? -7.636 12.311 21.161 1.00 69.44 114 TYR A CA 1
ATOM 924 C C . TYR A 1 114 ? -8.019 12.547 19.706 1.00 69.44 114 TYR A C 1
ATOM 926 O O . TYR A 1 114 ? -9.155 12.882 19.368 1.00 69.44 114 TYR A O 1
ATOM 934 N N . ASP A 1 115 ? -7.046 12.273 18.839 1.00 81.94 115 ASP A N 1
ATOM 935 C CA . ASP A 1 115 ? -7.235 12.182 17.400 1.00 81.94 115 ASP A CA 1
ATOM 936 C C . ASP A 1 115 ? -8.162 10.999 17.068 1.00 81.94 115 ASP A C 1
ATOM 938 O O . ASP A 1 115 ? -7.755 9.832 17.027 1.00 81.94 115 ASP A O 1
ATOM 942 N N . ILE A 1 116 ? -9.444 11.322 16.881 1.00 81.12 116 ILE A N 1
ATOM 943 C CA . ILE A 1 116 ? -10.524 10.381 16.559 1.00 81.12 116 ILE A CA 1
ATOM 944 C C . ILE A 1 116 ? -10.152 9.529 15.342 1.00 81.12 116 ILE A C 1
ATOM 946 O O . ILE A 1 116 ? -10.493 8.347 15.288 1.00 81.12 116 ILE A O 1
ATOM 950 N N . GLU A 1 117 ? -9.411 10.104 14.392 1.00 83.81 117 GLU A N 1
ATOM 951 C CA . GLU A 1 117 ? -8.983 9.425 13.175 1.00 83.81 117 GLU A CA 1
ATOM 952 C C . GLU A 1 117 ? -8.042 8.257 13.481 1.00 83.81 117 GLU A C 1
ATOM 954 O O . GLU A 1 117 ? -8.198 7.164 12.924 1.00 83.81 117 GLU A O 1
ATOM 959 N N . LYS A 1 118 ? -7.109 8.449 14.418 1.00 83.50 118 LYS A N 1
ATOM 960 C CA . LYS A 1 118 ? -6.173 7.407 14.854 1.00 83.50 118 LYS A CA 1
ATOM 961 C C . LYS A 1 118 ? -6.884 6.294 15.621 1.00 83.50 118 LYS A C 1
ATOM 963 O O . LYS A 1 118 ? -6.639 5.119 15.352 1.00 83.50 118 LYS A O 1
ATOM 968 N N . ILE A 1 119 ? -7.798 6.647 16.529 1.00 85.00 119 ILE A N 1
ATOM 969 C CA . ILE A 1 119 ? -8.593 5.654 17.272 1.00 85.00 119 ILE A CA 1
ATOM 970 C C . ILE A 1 119 ? -9.415 4.816 16.296 1.00 85.00 119 ILE A C 1
ATOM 972 O O . ILE A 1 119 ? -9.369 3.589 16.350 1.00 85.00 119 ILE A O 1
ATOM 976 N N . LEU A 1 120 ? -10.131 5.463 15.374 1.00 87.44 120 LEU A N 1
ATOM 977 C CA . LEU A 1 120 ? -10.962 4.760 14.406 1.00 87.44 120 LEU A CA 1
ATOM 978 C C . LEU A 1 120 ? -10.125 3.876 13.470 1.00 87.44 120 LEU A C 1
ATOM 980 O O . LEU A 1 120 ? -10.540 2.764 13.153 1.00 87.44 120 LEU A O 1
ATOM 984 N N . THR A 1 121 ? -8.934 4.337 13.078 1.00 88.50 121 THR A N 1
ATOM 985 C CA . THR A 1 121 ? -7.969 3.532 12.314 1.00 88.50 121 THR A CA 1
ATOM 986 C C . THR A 1 121 ? -7.624 2.245 13.050 1.00 88.50 121 THR A C 1
ATOM 988 O O . THR A 1 121 ? -7.785 1.166 12.485 1.00 88.50 121 THR A O 1
ATOM 991 N N . ASN A 1 122 ? -7.217 2.340 14.318 1.00 87.50 122 ASN A N 1
ATOM 992 C CA . ASN A 1 122 ? -6.851 1.173 15.121 1.00 87.50 122 ASN A CA 1
ATOM 993 C C . ASN A 1 122 ? -8.047 0.244 15.358 1.00 87.50 122 ASN A C 1
ATOM 995 O O . ASN A 1 122 ? -7.910 -0.971 15.263 1.00 87.50 122 ASN A O 1
ATOM 999 N N . VAL A 1 123 ? -9.236 0.807 15.599 1.00 89.75 123 VAL A N 1
ATOM 1000 C CA . VAL A 1 123 ? -10.478 0.041 15.763 1.00 89.75 123 VAL A CA 1
ATOM 1001 C C . VAL A 1 123 ? -10.796 -0.777 14.512 1.00 89.75 123 VAL A C 1
ATOM 1003 O O . VAL A 1 123 ? -11.059 -1.974 14.601 1.00 89.75 123 VAL A O 1
ATOM 1006 N N . ILE A 1 124 ? -10.742 -0.153 13.335 1.00 92.38 124 ILE A N 1
ATOM 1007 C CA . ILE A 1 124 ? -11.099 -0.816 12.077 1.00 92.38 124 ILE A CA 1
ATOM 1008 C C . ILE A 1 124 ? -10.018 -1.812 11.644 1.00 92.38 124 ILE A C 1
ATOM 1010 O O . ILE A 1 124 ? -10.357 -2.931 11.260 1.00 92.38 124 ILE A O 1
ATOM 1014 N N . LEU A 1 125 ? -8.735 -1.444 11.723 1.00 90.94 125 LEU A N 1
ATOM 1015 C CA . LEU A 1 125 ? -7.626 -2.339 11.365 1.00 90.94 125 LEU A CA 1
ATOM 1016 C C . LEU A 1 125 ? -7.448 -3.488 12.371 1.00 90.94 125 LEU A C 1
ATOM 1018 O O . LEU A 1 125 ? -6.975 -4.553 11.991 1.00 90.94 125 LEU A O 1
ATOM 1022 N N . GLY A 1 126 ? -7.880 -3.306 13.622 1.00 90.00 126 GLY A N 1
ATOM 1023 C CA . GLY A 1 126 ? -7.978 -4.362 14.635 1.00 90.00 126 GLY A CA 1
ATOM 1024 C C . GLY A 1 126 ? -9.242 -5.229 14.538 1.00 90.00 126 GLY A C 1
ATOM 1025 O O . GLY A 1 126 ? -9.427 -6.136 15.341 1.00 90.00 126 GLY A O 1
ATOM 1026 N N . HIS A 1 127 ? -10.106 -4.979 13.545 1.00 92.75 127 HIS A N 1
ATOM 1027 C CA . HIS A 1 127 ? -11.355 -5.714 13.267 1.00 92.75 127 HIS A CA 1
ATOM 1028 C C . HIS A 1 127 ? -12.446 -5.580 14.334 1.00 92.75 127 HIS A C 1
ATOM 1030 O O . HIS A 1 127 ? -13.341 -6.421 14.415 1.00 92.75 127 HIS A O 1
ATOM 1036 N N . TYR A 1 128 ? -12.442 -4.488 15.094 1.00 87.00 128 TYR A N 1
ATOM 1037 C CA . TYR A 1 128 ? -13.462 -4.175 16.099 1.00 87.00 128 TYR A CA 1
ATOM 1038 C C . TYR A 1 128 ? -14.661 -3.472 15.455 1.00 87.00 128 TYR A C 1
ATOM 1040 O O . TYR A 1 128 ? -14.975 -2.315 15.739 1.00 87.00 128 TYR A O 1
ATOM 1048 N N . PHE A 1 129 ? -15.302 -4.160 14.508 1.00 92.69 129 PHE A N 1
ATOM 1049 C CA . PHE A 1 129 ? -16.299 -3.564 13.619 1.00 92.69 129 PHE A CA 1
ATOM 1050 C C . PHE A 1 129 ? -17.556 -3.080 14.335 1.00 92.69 129 PHE A C 1
ATOM 1052 O O . PHE A 1 129 ? -18.094 -2.065 13.915 1.00 92.69 129 PHE A O 1
ATOM 1059 N N . GLU A 1 130 ? -17.993 -3.708 15.431 1.00 88.19 130 GLU A N 1
ATOM 1060 C CA . GLU A 1 130 ? -19.164 -3.224 16.181 1.00 88.19 130 GLU A CA 1
ATOM 1061 C C . GLU A 1 130 ? -18.882 -1.871 16.850 1.00 88.19 130 GLU A C 1
ATOM 1063 O O . GLU A 1 130 ? -19.737 -0.979 16.885 1.00 88.19 130 GLU A O 1
ATOM 1068 N N . LEU A 1 131 ? -17.654 -1.689 17.344 1.00 84.31 131 LEU A N 1
ATOM 1069 C CA . LEU A 1 131 ? -17.187 -0.411 17.869 1.00 84.31 131 LEU A CA 1
ATOM 1070 C C . LEU A 1 131 ? -16.990 0.616 16.745 1.00 84.31 131 LEU A C 1
ATOM 1072 O O . LEU A 1 131 ? -17.343 1.783 16.911 1.00 84.31 131 LEU A O 1
ATOM 1076 N N . GLY A 1 132 ? -16.490 0.178 15.586 1.00 89.50 132 GLY A N 1
ATOM 1077 C CA . GLY A 1 132 ? -16.422 0.994 14.374 1.00 89.50 132 GLY A CA 1
ATOM 1078 C C . GLY A 1 132 ? -17.802 1.490 13.931 1.00 89.50 132 GLY A C 1
ATOM 1079 O O . GLY A 1 132 ? -17.976 2.684 13.705 1.00 89.50 132 GLY A O 1
ATOM 1080 N N . ASP A 1 133 ? -18.795 0.601 13.885 1.00 91.69 133 ASP A N 1
ATOM 1081 C CA . ASP A 1 133 ? -20.205 0.893 13.602 1.00 91.69 133 ASP A CA 1
ATOM 1082 C C . ASP A 1 133 ? -20.761 1.924 14.584 1.00 91.69 133 ASP A C 1
ATOM 1084 O O . ASP A 1 133 ? -21.399 2.905 14.194 1.00 91.69 133 ASP A O 1
ATOM 1088 N N . TYR A 1 134 ? -20.496 1.714 15.875 1.00 88.00 134 TYR A N 1
ATOM 1089 C CA . TYR A 1 134 ? -20.898 2.635 16.926 1.00 88.00 134 TYR A CA 1
ATOM 1090 C C . TYR A 1 134 ? -20.300 4.031 16.704 1.00 88.00 134 TYR A C 1
ATOM 1092 O O . TYR A 1 134 ? -21.036 5.020 16.723 1.00 88.00 134 TYR A O 1
ATOM 1100 N N . PHE A 1 135 ? -18.998 4.126 16.425 1.00 86.00 135 PHE A N 1
ATOM 1101 C CA . PHE A 1 135 ? -18.348 5.404 16.143 1.00 86.00 135 PHE A CA 1
ATOM 1102 C C . PHE A 1 135 ? -18.906 6.067 14.880 1.00 86.00 135 PHE A C 1
ATOM 1104 O O . PHE A 1 135 ? -19.301 7.228 14.928 1.00 86.00 135 PHE A O 1
ATOM 1111 N N . LEU A 1 136 ? -19.047 5.345 13.772 1.00 89.44 136 LEU A N 1
ATOM 1112 C CA . LEU A 1 136 ? -19.596 5.918 12.539 1.00 89.44 136 LEU A CA 1
ATOM 1113 C C . LEU A 1 136 ? -21.051 6.388 12.696 1.00 89.44 136 LEU A C 1
ATOM 1115 O O . LEU A 1 136 ? -21.452 7.382 12.091 1.00 89.44 136 LEU A O 1
ATOM 1119 N N . LYS A 1 137 ? -21.846 5.712 13.534 1.00 89.25 137 LYS A N 1
ATOM 1120 C CA . LYS A 1 137 ? -23.238 6.089 13.808 1.00 89.25 137 LYS A CA 1
ATOM 1121 C C . LYS A 1 137 ? -23.360 7.326 14.695 1.00 89.25 137 LYS A C 1
ATOM 1123 O O . LYS A 1 137 ? -24.206 8.180 14.422 1.00 89.25 137 LYS A O 1
ATOM 1128 N N . GLU A 1 138 ? -22.574 7.399 15.767 1.00 86.88 138 GLU A N 1
ATOM 1129 C CA . GLU A 1 138 ? -22.611 8.528 16.704 1.00 86.88 138 GLU A CA 1
ATOM 1130 C C . GLU A 1 138 ? -21.989 9.786 16.084 1.00 86.88 138 GLU A C 1
ATOM 1132 O O . GLU A 1 138 ? -22.516 10.887 16.248 1.00 86.88 138 GLU A O 1
ATOM 1137 N N . PHE A 1 139 ? -20.929 9.633 15.287 1.00 84.50 139 PHE A N 1
ATOM 1138 C CA . PHE A 1 139 ? -20.244 10.741 14.622 1.00 84.50 139 PHE A CA 1
ATOM 1139 C C . PHE A 1 139 ? -20.647 10.826 13.158 1.00 84.50 139 PHE A C 1
ATOM 1141 O O . PHE A 1 139 ? -19.820 10.677 12.268 1.00 84.50 139 PHE A O 1
ATOM 1148 N N . LYS A 1 140 ? -21.919 11.138 12.888 1.00 78.19 140 LYS A N 1
ATOM 1149 C CA . LYS A 1 140 ? -22.416 11.332 11.508 1.00 78.19 140 LYS A CA 1
ATOM 1150 C C . LYS A 1 140 ? -21.632 12.381 10.706 1.00 78.19 140 LYS A C 1
ATOM 1152 O O . LYS A 1 140 ? -21.661 12.358 9.480 1.00 78.19 140 LYS A O 1
ATOM 1157 N N . SER A 1 141 ? -20.970 13.321 11.383 1.00 77.81 141 SER A N 1
ATOM 1158 C CA . SER A 1 141 ? -20.087 14.316 10.760 1.00 77.81 141 SER A CA 1
ATOM 1159 C C . SER A 1 141 ? -18.746 13.736 10.303 1.00 77.81 141 SER A C 1
ATOM 1161 O O . SER A 1 141 ? -18.024 14.381 9.542 1.00 77.81 141 SER A O 1
ATOM 1163 N N . PHE A 1 142 ? -18.400 12.537 10.765 1.00 79.56 142 PHE A N 1
ATOM 1164 C CA . PHE A 1 142 ? -17.144 11.883 10.477 1.00 79.56 142 PHE A CA 1
ATOM 1165 C C . PHE A 1 142 ? -17.219 11.177 9.127 1.00 79.56 142 PHE A C 1
ATOM 1167 O O . PHE A 1 142 ? -17.892 10.165 8.948 1.00 79.56 142 PHE A O 1
ATOM 1174 N N . GLN A 1 143 ? -16.504 11.726 8.154 1.00 81.62 143 GLN A N 1
ATOM 1175 C CA . GLN A 1 143 ? -16.283 11.059 6.882 1.00 81.62 143 GLN A CA 1
ATOM 1176 C C . GLN A 1 143 ? -15.064 10.152 7.051 1.00 81.62 143 GLN A C 1
ATOM 1178 O O . GLN A 1 143 ? -13.986 10.645 7.380 1.00 81.62 143 GLN A O 1
ATOM 1183 N N . LEU A 1 144 ? -15.209 8.846 6.794 1.00 83.81 144 LEU A N 1
ATOM 1184 C CA . LEU A 1 144 ? -14.090 7.878 6.760 1.00 83.81 144 LEU A CA 1
ATOM 1185 C C . LEU A 1 144 ? -12.928 8.360 5.878 1.00 83.81 144 LEU A C 1
ATOM 1187 O O . LEU A 1 144 ? -11.758 8.062 6.107 1.00 83.81 144 LEU A O 1
ATOM 1191 N N . ASP A 1 145 ? -13.282 9.179 4.902 1.00 81.31 145 ASP A N 1
ATOM 1192 C CA . ASP A 1 145 ? -12.428 9.840 3.940 1.00 81.31 145 ASP A CA 1
ATOM 1193 C C . ASP A 1 145 ? -11.613 10.996 4.528 1.00 81.31 145 ASP A C 1
ATOM 1195 O O . ASP A 1 145 ? -10.848 11.621 3.812 1.00 81.31 145 ASP A O 1
ATOM 1199 N N . ARG A 1 146 ? -11.749 11.346 5.802 1.00 80.88 146 ARG A N 1
ATOM 1200 C CA . ARG A 1 146 ? -10.894 12.369 6.423 1.00 80.88 146 ARG A CA 1
ATOM 1201 C C . ARG A 1 146 ? -9.734 11.786 7.203 1.00 80.88 146 ARG A C 1
ATOM 1203 O O . ARG A 1 146 ? -8.745 12.484 7.345 1.00 80.88 146 ARG A O 1
ATOM 1210 N N . VAL A 1 147 ? -9.812 10.500 7.551 1.00 77.00 147 VAL A N 1
ATOM 1211 C CA . VAL A 1 147 ? -8.756 9.767 8.250 1.00 77.00 147 VAL A CA 1
ATOM 1212 C C . VAL A 1 147 ? -7.506 9.730 7.390 1.00 77.00 147 VAL A C 1
ATOM 1214 O O . VAL A 1 147 ? -7.451 8.981 6.409 1.00 77.00 147 VAL A O 1
ATOM 1217 N N . VAL A 1 148 ? -6.511 10.541 7.736 1.00 77.69 148 VAL A N 1
ATOM 1218 C CA . VAL A 1 148 ? -5.252 10.637 6.996 1.00 77.69 148 VAL A CA 1
ATOM 1219 C C . VAL A 1 148 ? -4.116 10.114 7.865 1.00 77.69 148 VAL A C 1
ATOM 1221 O O . VAL A 1 148 ? -3.785 10.701 8.885 1.00 77.69 148 VAL A O 1
ATOM 1224 N N . TYR A 1 149 ? -3.462 9.041 7.422 1.00 74.06 149 TYR A N 1
ATOM 1225 C CA . TYR A 1 149 ? -2.274 8.506 8.081 1.00 74.06 149 TYR A CA 1
ATOM 1226 C C . TYR A 1 149 ? -1.000 9.150 7.499 1.00 74.06 149 TYR A C 1
ATOM 1228 O O . TYR A 1 149 ? -0.712 8.981 6.301 1.00 74.06 149 TYR A O 1
ATOM 1236 N N . PRO A 1 150 ? -0.231 9.913 8.297 1.00 71.94 150 PRO A N 1
ATOM 1237 C CA . PRO A 1 150 ? 1.064 10.455 7.889 1.00 71.94 150 PRO A CA 1
ATOM 1238 C C . PRO A 1 150 ? 2.119 9.337 7.759 1.00 71.94 150 PRO A C 1
ATOM 1240 O O . PRO A 1 150 ? 1.983 8.303 8.407 1.00 71.94 150 PRO A O 1
ATOM 1243 N N . PRO A 1 151 ? 3.186 9.508 6.955 1.00 66.75 151 PRO A N 1
ATOM 1244 C CA . PRO A 1 151 ? 3.546 10.700 6.178 1.00 66.75 151 PRO A CA 1
ATOM 1245 C C . PRO A 1 151 ? 2.892 10.763 4.783 1.00 66.75 151 PRO A C 1
ATOM 1247 O O . PRO A 1 151 ? 2.826 11.828 4.176 1.00 66.75 151 PRO A O 1
ATOM 1250 N N . TYR A 1 152 ? 2.351 9.653 4.273 1.00 65.06 152 TYR A N 1
ATOM 1251 C CA . TYR A 1 152 ? 1.950 9.516 2.860 1.00 65.06 152 TYR A CA 1
ATOM 1252 C C . TYR A 1 152 ? 0.528 9.991 2.527 1.00 65.06 152 TYR A C 1
ATOM 1254 O O . TYR A 1 152 ? -0.016 9.682 1.468 1.00 65.06 152 TYR A O 1
ATOM 1262 N N . LYS A 1 153 ? -0.115 10.693 3.461 1.00 77.12 153 LYS A N 1
ATOM 1263 C CA . LYS A 1 153 ? -1.553 10.990 3.462 1.00 77.12 153 LYS A CA 1
ATOM 1264 C C . LYS A 1 153 ? -2.434 9.817 3.002 1.00 77.12 153 LYS A C 1
ATOM 1266 O O . LYS A 1 153 ? -3.424 10.007 2.291 1.00 77.12 153 LYS A O 1
ATOM 1271 N N . LYS A 1 154 ? -2.066 8.594 3.388 1.00 78.56 154 LYS A N 1
ATOM 1272 C CA . LYS A 1 154 ? -2.846 7.406 3.042 1.00 78.56 154 LYS A CA 1
ATOM 1273 C C . LYS A 1 154 ? -4.109 7.413 3.874 1.00 78.56 154 LYS A C 1
ATOM 1275 O O . LYS A 1 154 ? -4.050 7.516 5.095 1.00 78.56 154 LYS A O 1
ATOM 1280 N N . ARG A 1 155 ? -5.254 7.296 3.208 1.00 90.00 155 ARG A N 1
ATOM 1281 C CA . ARG A 1 155 ? -6.520 7.116 3.924 1.00 90.00 155 ARG A CA 1
ATOM 1282 C C . ARG A 1 155 ? -6.689 5.689 4.400 1.00 90.00 155 ARG A C 1
ATOM 1284 O O . ARG A 1 155 ? -6.086 4.783 3.829 1.00 90.00 155 ARG A O 1
ATOM 1291 N N . LEU A 1 156 ? -7.557 5.489 5.383 1.00 92.88 156 LEU A N 1
ATOM 1292 C CA . LEU A 1 156 ? -7.802 4.187 6.002 1.00 92.88 156 LEU A CA 1
ATOM 1293 C C . LEU A 1 156 ? -8.042 3.055 4.984 1.00 92.88 156 LEU A C 1
ATOM 1295 O O . LEU A 1 156 ? -7.465 1.976 5.109 1.00 92.88 156 LEU A O 1
ATOM 1299 N N . LEU A 1 157 ? -8.798 3.327 3.912 1.00 95.38 157 LEU A N 1
ATOM 1300 C CA . LEU A 1 157 ? -9.033 2.355 2.840 1.00 95.38 157 LEU A CA 1
ATOM 1301 C C . LEU A 1 157 ? -7.761 1.997 2.047 1.00 95.38 157 LEU A C 1
ATOM 1303 O O . LEU A 1 157 ? -7.619 0.847 1.634 1.00 95.38 157 LEU A O 1
ATOM 1307 N N . HIS A 1 158 ? -6.810 2.923 1.870 1.00 93.81 158 HIS A N 1
ATOM 1308 C CA . HIS A 1 158 ? -5.507 2.614 1.261 1.00 93.81 158 HIS A CA 1
ATOM 1309 C C . HIS A 1 158 ? -4.727 1.626 2.124 1.00 93.81 158 HIS A C 1
ATOM 1311 O O . HIS A 1 158 ? -4.216 0.644 1.599 1.00 93.81 158 HIS A O 1
ATOM 1317 N N . ILE A 1 159 ? -4.672 1.867 3.438 1.00 91.38 159 ILE A N 1
ATOM 1318 C CA . ILE A 1 159 ? -3.915 1.041 4.389 1.00 91.38 159 ILE A CA 1
ATOM 1319 C C . ILE A 1 159 ? -4.511 -0.364 4.454 1.00 91.38 159 ILE A C 1
ATOM 1321 O O . ILE A 1 159 ? -3.797 -1.343 4.257 1.00 91.38 159 ILE A O 1
ATOM 1325 N N . ALA A 1 160 ? -5.830 -0.464 4.638 1.00 95.44 160 ALA A N 1
ATOM 1326 C CA . ALA A 1 160 ? -6.528 -1.746 4.657 1.00 95.44 160 ALA A CA 1
ATOM 1327 C C . ALA A 1 160 ? -6.318 -2.529 3.346 1.00 95.44 160 ALA A C 1
ATOM 1329 O O . ALA A 1 160 ? -6.071 -3.734 3.367 1.00 95.44 160 ALA A O 1
ATOM 1330 N N . THR A 1 161 ? -6.352 -1.841 2.197 1.00 94.44 161 THR A N 1
ATOM 1331 C CA . THR A 1 161 ? -6.140 -2.482 0.889 1.00 94.44 161 THR A CA 1
ATOM 1332 C C . THR A 1 161 ? -4.697 -2.941 0.703 1.00 94.44 161 THR A C 1
ATOM 1334 O O . THR A 1 161 ? -4.478 -4.079 0.295 1.00 94.44 161 THR A O 1
ATOM 1337 N N . GLN A 1 162 ? -3.722 -2.098 1.054 1.00 88.81 162 GLN A N 1
ATOM 1338 C CA . GLN A 1 162 ? -2.295 -2.415 0.987 1.00 88.81 162 GLN A CA 1
ATOM 1339 C C . GLN A 1 162 ? -1.929 -3.604 1.883 1.00 88.81 162 GLN A C 1
ATOM 1341 O O . GLN A 1 162 ? -1.149 -4.460 1.472 1.00 88.81 162 GLN A O 1
ATOM 1346 N N . ASN A 1 163 ? -2.534 -3.694 3.069 1.00 90.88 163 ASN A N 1
ATOM 1347 C CA . ASN A 1 163 ? -2.346 -4.807 4.001 1.00 90.88 163 ASN A CA 1
ATOM 1348 C C . ASN A 1 163 ? -3.094 -6.084 3.575 1.00 90.88 163 ASN A C 1
ATOM 1350 O O . ASN A 1 163 ? -3.055 -7.085 4.286 1.00 90.88 163 ASN A O 1
ATOM 1354 N N . ASN A 1 164 ? -3.789 -6.062 2.429 1.00 93.12 164 ASN A N 1
ATOM 1355 C CA . ASN A 1 164 ? -4.648 -7.142 1.948 1.00 93.12 164 ASN A CA 1
ATOM 1356 C C . ASN A 1 164 ? -5.703 -7.582 2.991 1.00 93.12 164 ASN A C 1
ATOM 1358 O O . ASN A 1 164 ? -6.101 -8.748 3.057 1.00 93.12 164 ASN A O 1
ATOM 1362 N N . ASP A 1 165 ? -6.176 -6.633 3.801 1.00 96.00 165 ASP A N 1
ATOM 1363 C CA . ASP A 1 165 ? -7.125 -6.864 4.883 1.00 96.00 165 ASP A CA 1
ATOM 1364 C C . ASP A 1 165 ? -8.566 -6.857 4.356 1.00 96.00 165 ASP A C 1
ATOM 1366 O O . ASP A 1 165 ? -9.277 -5.849 4.362 1.00 96.00 165 ASP A O 1
ATOM 1370 N N . LEU A 1 166 ? -9.003 -8.017 3.864 1.00 97.31 166 LEU A N 1
ATOM 1371 C CA . LEU A 1 166 ? -10.328 -8.197 3.262 1.00 97.31 166 LEU A CA 1
ATOM 1372 C C . LEU A 1 166 ? -11.475 -7.800 4.199 1.00 97.31 166 LEU A C 1
ATOM 1374 O O . LEU A 1 166 ? -12.504 -7.319 3.723 1.00 97.31 166 LEU A O 1
ATOM 1378 N N . LYS A 1 167 ? -11.327 -8.020 5.513 1.00 97.31 167 LYS A N 1
ATOM 1379 C CA . LYS A 1 167 ? -12.386 -7.732 6.486 1.00 97.31 167 LYS A CA 1
ATOM 1380 C C . LYS A 1 167 ? -12.529 -6.227 6.678 1.00 97.31 167 LYS A C 1
ATOM 1382 O O . LYS A 1 167 ? -13.637 -5.713 6.525 1.00 97.31 167 LYS A O 1
ATOM 1387 N N . ALA A 1 168 ? -11.418 -5.532 6.925 1.00 96.69 168 ALA A N 1
ATOM 1388 C CA . ALA A 1 168 ? -11.422 -4.082 7.073 1.00 96.69 168 ALA A CA 1
ATOM 1389 C C . ALA A 1 168 ? -11.864 -3.381 5.781 1.00 96.69 168 ALA A C 1
ATOM 1391 O O . ALA A 1 168 ? -12.714 -2.496 5.829 1.00 96.69 168 ALA A O 1
ATOM 1392 N N . VAL A 1 169 ? -11.380 -3.817 4.610 1.00 97.25 169 VAL A N 1
ATOM 1393 C CA . VAL A 1 169 ? -11.830 -3.263 3.320 1.00 97.25 169 VAL A CA 1
ATOM 1394 C C . VAL A 1 169 ? -13.332 -3.462 3.132 1.00 97.25 169 VAL A C 1
ATOM 1396 O O . VAL A 1 169 ? -14.037 -2.508 2.815 1.00 97.25 169 VAL A O 1
ATOM 1399 N N . LYS A 1 170 ? -13.856 -4.673 3.364 1.00 97.88 170 LYS A N 1
ATOM 1400 C CA . LYS A 1 170 ? -15.295 -4.944 3.225 1.00 97.88 170 LYS A CA 1
ATOM 1401 C C . LYS A 1 170 ? -16.129 -4.088 4.177 1.00 97.88 170 LYS A C 1
ATOM 1403 O O . LYS A 1 170 ? -17.190 -3.616 3.775 1.00 97.88 170 LYS A O 1
ATOM 1408 N N . PHE A 1 171 ? -15.664 -3.892 5.410 1.00 97.00 171 PHE A N 1
ATOM 1409 C CA . PHE A 1 171 ? -16.295 -2.990 6.371 1.00 97.00 171 PHE A CA 1
ATOM 1410 C C . PHE A 1 171 ? -16.325 -1.551 5.832 1.00 97.00 171 PHE A C 1
ATOM 1412 O O . PHE A 1 171 ? -17.397 -0.978 5.667 1.00 97.00 171 PHE A O 1
ATOM 1419 N N . LEU A 1 172 ? -15.175 -1.001 5.443 1.00 96.19 172 LEU A N 1
ATOM 1420 C CA . LEU A 1 172 ? -15.060 0.367 4.927 1.00 96.19 172 LEU A CA 1
ATOM 1421 C C . LEU A 1 172 ? -15.929 0.615 3.685 1.00 96.19 172 LEU A C 1
ATOM 1423 O O . LEU A 1 172 ? -16.603 1.640 3.602 1.00 96.19 172 LEU A O 1
ATOM 1427 N N . LEU A 1 173 ? -15.962 -0.331 2.742 1.00 96.44 173 LEU A N 1
ATOM 1428 C CA . LEU A 1 173 ? -16.781 -0.225 1.530 1.00 96.44 173 LEU A CA 1
ATOM 1429 C C . LEU A 1 173 ? -18.286 -0.276 1.829 1.00 96.44 173 LEU A C 1
ATOM 1431 O O . LEU A 1 173 ? -19.057 0.454 1.206 1.00 96.44 173 LEU A O 1
ATOM 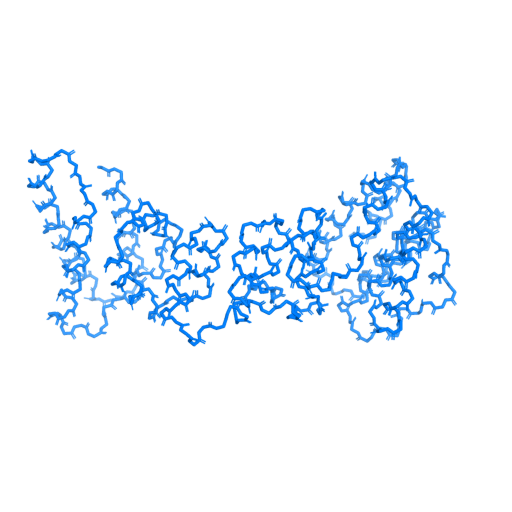1435 N N . LYS A 1 174 ? -18.719 -1.083 2.809 1.00 96.31 174 LYS A N 1
ATOM 1436 C CA . LYS A 1 174 ? -20.114 -1.085 3.287 1.00 96.31 174 LYS A CA 1
ATOM 1437 C C . LYS A 1 174 ? -20.520 0.249 3.912 1.00 96.31 174 LYS A C 1
ATOM 1439 O O . LYS A 1 174 ? -21.674 0.636 3.785 1.00 96.31 174 LYS A O 1
ATOM 1444 N N . HIS A 1 175 ? -19.576 0.949 4.538 1.00 95.69 175 HIS A N 1
ATOM 1445 C CA . HIS A 1 175 ? -19.774 2.290 5.094 1.00 95.69 175 HIS A CA 1
ATOM 1446 C C . HIS A 1 175 ? -19.483 3.419 4.098 1.00 95.69 175 HIS A C 1
ATOM 1448 O O . HIS A 1 175 ? -19.259 4.555 4.507 1.00 95.69 175 HIS A O 1
ATOM 1454 N N . HIS A 1 176 ? -19.517 3.122 2.796 1.00 94.94 176 HIS A N 1
ATOM 1455 C CA . HIS A 1 176 ? -19.384 4.106 1.722 1.00 94.94 176 HIS A CA 1
ATOM 1456 C C . HIS A 1 176 ? -18.084 4.926 1.767 1.00 94.94 176 HIS A C 1
ATOM 1458 O O . HIS A 1 176 ? -18.085 6.080 1.343 1.00 94.94 176 HIS A O 1
ATOM 1464 N N . ALA A 1 177 ? -16.978 4.349 2.254 1.00 94.44 177 ALA A N 1
ATOM 1465 C CA . ALA A 1 177 ? -15.666 4.979 2.116 1.00 94.44 177 ALA A CA 1
ATOM 1466 C C . ALA A 1 177 ? -15.375 5.290 0.635 1.00 94.44 177 ALA A C 1
ATOM 1468 O O . ALA A 1 177 ? -15.584 4.438 -0.236 1.00 94.44 177 ALA A O 1
ATOM 1469 N N . ASP A 1 178 ? -14.882 6.492 0.340 1.00 94.88 178 ASP A N 1
ATOM 1470 C CA . ASP A 1 178 ? -14.584 6.929 -1.017 1.00 94.88 178 ASP A CA 1
ATOM 1471 C C . ASP A 1 178 ? -13.403 6.132 -1.588 1.00 94.88 178 ASP A C 1
ATOM 1473 O O . ASP A 1 178 ? -12.269 6.117 -1.100 1.00 94.88 178 ASP A O 1
ATOM 1477 N N . THR A 1 179 ? -13.690 5.446 -2.686 1.00 95.12 179 THR A N 1
ATOM 1478 C CA . THR A 1 179 ? -12.762 4.567 -3.400 1.00 95.12 179 THR A CA 1
ATOM 1479 C C . THR A 1 179 ? -11.945 5.319 -4.449 1.00 95.12 179 THR A C 1
ATOM 1481 O O . THR A 1 179 ? -11.028 4.760 -5.053 1.00 95.12 179 THR A O 1
ATOM 1484 N N . ASN A 1 180 ? -12.267 6.594 -4.686 1.00 93.31 180 ASN A N 1
ATOM 1485 C CA . ASN A 1 180 ? -11.606 7.463 -5.653 1.00 93.31 180 ASN A CA 1
ATOM 1486 C C . ASN A 1 180 ? -10.616 8.436 -5.030 1.00 93.31 180 ASN A C 1
ATOM 1488 O O . ASN A 1 180 ? -9.911 9.123 -5.781 1.00 93.31 180 ASN A O 1
ATOM 1492 N N . VAL A 1 181 ? -10.547 8.470 -3.702 1.00 92.38 181 VAL A N 1
ATOM 1493 C CA . VAL A 1 181 ? -9.561 9.242 -2.960 1.00 92.38 181 VAL A CA 1
ATOM 1494 C C . VAL A 1 181 ? -8.178 8.964 -3.497 1.00 92.38 181 VAL A C 1
ATOM 1496 O O . VAL A 1 181 ? -7.822 7.819 -3.738 1.00 92.38 181 VAL A O 1
ATOM 1499 N N . LYS A 1 182 ? -7.389 10.020 -3.632 1.00 86.88 182 LYS A N 1
ATOM 1500 C CA . LYS A 1 182 ? -5.988 9.925 -3.995 1.00 86.88 182 LYS A CA 1
ATOM 1501 C C . LYS A 1 182 ? -5.103 10.224 -2.788 1.00 86.88 182 LYS A C 1
ATOM 1503 O O . LYS A 1 182 ? -5.362 11.195 -2.079 1.00 86.88 182 LYS A O 1
ATOM 1508 N N . ASP A 1 183 ? -4.078 9.411 -2.572 1.00 84.44 183 ASP A N 1
ATOM 1509 C CA . ASP A 1 183 ? -2.996 9.711 -1.630 1.00 84.44 183 ASP A CA 1
ATOM 1510 C C . ASP A 1 183 ? -2.017 10.771 -2.191 1.00 84.44 183 ASP A C 1
ATOM 1512 O O . ASP A 1 183 ? -2.271 11.368 -3.246 1.00 84.44 183 ASP A O 1
ATOM 1516 N N . ILE A 1 184 ? -0.887 11.028 -1.510 1.00 78.94 184 ILE A N 1
ATOM 1517 C CA . ILE A 1 184 ? 0.106 12.004 -2.007 1.00 78.94 184 ILE A CA 1
ATOM 1518 C C . ILE A 1 184 ? 0.721 11.622 -3.357 1.00 78.94 184 ILE A C 1
ATOM 1520 O O . ILE A 1 184 ? 1.134 12.500 -4.110 1.00 78.94 184 ILE A O 1
ATOM 1524 N N . PHE A 1 185 ? 0.742 10.332 -3.690 1.00 75.19 185 PHE A N 1
ATOM 1525 C CA . PHE A 1 185 ? 1.254 9.814 -4.957 1.00 75.19 185 PHE A CA 1
ATOM 1526 C C . PHE A 1 185 ? 0.188 9.816 -6.055 1.00 75.19 185 PHE A C 1
ATOM 1528 O O . PHE A 1 185 ? 0.419 9.343 -7.167 1.00 75.19 185 PHE A O 1
ATOM 1535 N N . LYS A 1 186 ? -0.986 10.391 -5.771 1.00 81.44 186 LYS A N 1
ATOM 1536 C CA . LYS A 1 186 ? -2.157 10.422 -6.649 1.00 81.44 186 LYS A CA 1
ATOM 1537 C C . LYS A 1 186 ? -2.762 9.031 -6.894 1.00 81.44 186 LYS A C 1
ATOM 1539 O O . LYS A 1 186 ? -3.548 8.876 -7.838 1.00 81.44 186 LYS A O 1
ATOM 1544 N N . PHE A 1 187 ? -2.439 8.041 -6.061 1.00 82.31 187 PHE A N 1
ATOM 1545 C CA . PHE A 1 187 ? -2.941 6.675 -6.172 1.00 82.31 187 PHE A CA 1
ATOM 1546 C C . PHE A 1 187 ? -4.240 6.497 -5.403 1.00 82.31 187 PHE A C 1
ATOM 1548 O O . PHE A 1 187 ? -4.418 7.044 -4.322 1.00 82.31 187 PHE A O 1
ATOM 1555 N N . LYS A 1 188 ? -5.153 5.725 -5.999 1.00 91.62 188 LYS A N 1
ATOM 1556 C CA . LYS A 1 188 ? -6.413 5.311 -5.375 1.00 91.62 188 LYS A CA 1
ATOM 1557 C C . LYS A 1 188 ? -6.202 4.073 -4.508 1.00 91.62 188 LYS A C 1
ATOM 1559 O O . LYS A 1 188 ? -5.289 3.309 -4.817 1.00 91.62 188 LYS A O 1
ATOM 1564 N N . PRO A 1 189 ? -7.084 3.756 -3.543 1.00 93.88 189 PRO A N 1
ATOM 1565 C CA . PRO A 1 189 ? -6.983 2.519 -2.772 1.00 93.88 189 PRO A CA 1
ATOM 1566 C C . PRO A 1 189 ? -6.877 1.274 -3.655 1.00 93.88 189 PRO A C 1
ATOM 1568 O O . PRO A 1 189 ? -6.030 0.417 -3.427 1.00 93.88 189 PRO A O 1
ATOM 1571 N N . SER A 1 190 ? -7.639 1.240 -4.751 1.00 92.56 190 SER A N 1
ATOM 1572 C CA . SER A 1 190 ? -7.633 0.150 -5.729 1.00 92.56 190 SER A CA 1
ATOM 1573 C C . SER A 1 190 ? -6.275 -0.104 -6.402 1.00 92.56 190 SER A C 1
ATOM 1575 O O . SER A 1 190 ? -6.076 -1.156 -6.996 1.00 92.56 190 SER A O 1
ATOM 1577 N N . PHE A 1 191 ? -5.353 0.863 -6.362 1.00 85.62 191 PHE A N 1
ATOM 1578 C CA . PHE A 1 191 ? -3.981 0.699 -6.849 1.00 85.62 191 PHE A CA 1
ATOM 1579 C C . PHE A 1 191 ? -3.189 -0.303 -6.001 1.00 85.62 191 PHE A C 1
ATOM 1581 O O . PHE A 1 191 ? -2.344 -1.014 -6.528 1.00 85.62 191 PHE A O 1
ATOM 1588 N N . TYR A 1 192 ? -3.485 -0.374 -4.702 1.00 83.94 192 TYR A N 1
ATOM 1589 C CA . TYR A 1 192 ? -2.776 -1.204 -3.730 1.00 83.94 192 TYR A CA 1
ATOM 1590 C C . TYR A 1 192 ? -3.297 -2.640 -3.642 1.00 83.94 192 TYR A C 1
ATOM 1592 O O . TYR A 1 192 ? -2.856 -3.403 -2.787 1.00 83.94 192 TYR A O 1
ATOM 1600 N N . ILE A 1 193 ? -4.253 -3.021 -4.487 1.00 88.38 193 ILE A N 1
ATOM 1601 C CA . ILE A 1 193 ? -4.751 -4.392 -4.519 1.00 88.38 193 ILE A CA 1
ATOM 1602 C C . ILE A 1 193 ? -3.631 -5.282 -5.066 1.00 88.38 193 ILE A C 1
ATOM 1604 O O . ILE A 1 193 ? -3.103 -5.026 -6.140 1.00 88.38 193 ILE A O 1
ATOM 1608 N N . THR A 1 194 ? -3.290 -6.340 -4.339 1.00 79.88 194 THR A N 1
ATOM 1609 C CA . THR A 1 194 ? -2.232 -7.289 -4.728 1.00 79.88 194 THR A CA 1
ATOM 1610 C C . THR A 1 194 ? -2.730 -8.727 -4.847 1.00 79.88 194 THR A C 1
ATOM 1612 O O . THR A 1 194 ? -1.999 -9.585 -5.326 1.00 79.88 194 THR A O 1
ATOM 1615 N N . SER A 1 195 ? -3.972 -9.016 -4.436 1.00 83.38 195 SER A N 1
ATOM 1616 C CA . SER A 1 195 ? -4.517 -10.377 -4.412 1.00 83.38 195 SER A CA 1
ATOM 1617 C C . SER A 1 195 ? -5.805 -10.525 -5.222 1.00 83.38 195 SER A C 1
ATOM 1619 O O . SER A 1 195 ? -6.667 -9.641 -5.226 1.00 83.38 195 SER A O 1
ATOM 1621 N N . LYS A 1 196 ? -6.003 -11.709 -5.823 1.00 86.56 196 LYS A N 1
ATOM 1622 C CA . LYS A 1 196 ? -7.247 -12.072 -6.532 1.00 86.56 196 LYS A CA 1
ATOM 1623 C C . LYS A 1 196 ? -8.489 -11.978 -5.636 1.00 86.56 196 LYS A C 1
ATOM 1625 O O . LYS A 1 196 ? -9.573 -11.655 -6.116 1.00 86.56 196 LYS A O 1
ATOM 1630 N N . LYS A 1 197 ? -8.363 -12.265 -4.332 1.00 92.50 197 LYS A N 1
ATOM 1631 C CA . LYS A 1 197 ? -9.484 -12.164 -3.377 1.00 92.50 197 LYS A CA 1
ATOM 1632 C C . LYS A 1 197 ? -9.915 -10.709 -3.184 1.00 92.50 197 LYS A C 1
ATOM 1634 O O . LYS A 1 197 ? -11.107 -10.424 -3.224 1.00 92.50 197 LYS A O 1
ATOM 1639 N N . MET A 1 198 ? -8.952 -9.803 -3.022 1.00 93.56 198 MET A N 1
ATOM 1640 C CA . MET A 1 198 ? -9.222 -8.373 -2.886 1.00 93.56 198 MET A CA 1
ATOM 1641 C C . MET A 1 198 ? -9.755 -7.785 -4.198 1.00 93.56 198 MET A C 1
ATOM 1643 O O . MET A 1 198 ? -10.677 -6.976 -4.182 1.00 93.56 198 MET A O 1
ATOM 1647 N N . GLU A 1 199 ? -9.260 -8.257 -5.345 1.00 90.69 199 GLU A N 1
ATOM 1648 C CA . GLU A 1 199 ? -9.793 -7.878 -6.655 1.00 90.69 199 GLU A CA 1
ATOM 1649 C C . GLU A 1 199 ? -11.270 -8.272 -6.820 1.00 90.69 199 GLU A C 1
ATOM 1651 O O . GLU A 1 199 ? -12.091 -7.458 -7.241 1.00 90.69 199 GLU A O 1
ATOM 1656 N N . ARG A 1 200 ? -11.631 -9.509 -6.452 1.00 94.19 200 ARG A N 1
ATOM 1657 C CA . ARG A 1 200 ? -13.032 -9.962 -6.451 1.00 94.19 200 ARG A CA 1
ATOM 1658 C C . ARG A 1 200 ? -13.893 -9.087 -5.549 1.00 94.19 200 ARG A C 1
ATOM 1660 O O . ARG A 1 200 ? -14.934 -8.628 -6.001 1.00 94.19 200 ARG A O 1
ATOM 1667 N N . LEU A 1 201 ? -13.418 -8.786 -4.339 1.00 95.94 201 LEU A N 1
ATOM 1668 C CA . LEU A 1 201 ? -14.121 -7.904 -3.410 1.00 95.94 201 LEU A CA 1
ATOM 1669 C C . LEU A 1 201 ? -14.371 -6.524 -4.034 1.00 95.94 201 LEU A C 1
ATOM 1671 O O . LEU A 1 201 ? -15.499 -6.058 -4.056 1.00 95.94 201 LEU A O 1
ATOM 1675 N N . TYR A 1 202 ? -13.365 -5.877 -4.618 1.00 94.81 202 TYR A N 1
ATOM 1676 C CA . TYR A 1 202 ? -13.563 -4.577 -5.267 1.00 94.81 202 TYR A CA 1
ATOM 1677 C C . TYR A 1 202 ? -14.542 -4.644 -6.457 1.00 94.81 202 TYR A C 1
ATOM 1679 O O . TYR A 1 202 ? -15.341 -3.724 -6.646 1.00 94.81 202 TYR A O 1
ATOM 1687 N N . LYS A 1 203 ? -14.531 -5.743 -7.227 1.00 94.38 203 LYS A N 1
ATOM 1688 C CA . LYS A 1 203 ? -15.502 -5.996 -8.307 1.00 94.38 203 LYS A CA 1
ATOM 1689 C C . LYS A 1 203 ? -16.930 -6.185 -7.785 1.00 94.38 203 LYS A C 1
ATOM 1691 O O . LYS A 1 203 ? -17.849 -5.672 -8.417 1.00 94.38 203 LYS A O 1
ATOM 1696 N N . GLU A 1 204 ? -17.116 -6.856 -6.645 1.00 96.94 204 GLU A N 1
ATOM 1697 C CA . GLU A 1 204 ? -18.423 -7.001 -5.973 1.00 96.94 204 GLU A CA 1
ATOM 1698 C C . GLU A 1 204 ? -19.033 -5.638 -5.612 1.00 96.94 204 GLU A C 1
ATOM 1700 O O . GLU A 1 204 ? -20.244 -5.466 -5.687 1.00 96.94 204 GLU A O 1
ATOM 1705 N N . PHE A 1 205 ? -18.199 -4.650 -5.282 1.00 96.12 205 PHE A N 1
ATOM 1706 C CA . PHE A 1 205 ? -18.625 -3.273 -5.006 1.00 96.12 205 PHE A CA 1
ATOM 1707 C C . PHE A 1 205 ? -18.628 -2.371 -6.255 1.00 96.12 205 PHE A C 1
ATOM 1709 O O . PHE A 1 205 ? -18.713 -1.150 -6.135 1.00 96.12 205 PHE A O 1
ATOM 1716 N N . HIS A 1 206 ? -18.524 -2.946 -7.459 1.00 95.62 206 HIS A N 1
ATOM 1717 C CA . HIS A 1 206 ? -18.480 -2.229 -8.742 1.00 95.62 206 HIS A CA 1
ATOM 1718 C C . HIS A 1 206 ? -17.364 -1.172 -8.845 1.00 95.62 206 HIS A C 1
ATOM 1720 O O . HIS A 1 206 ? -17.465 -0.208 -9.608 1.00 95.62 206 HIS A O 1
ATOM 1726 N N . ILE A 1 207 ? -16.266 -1.348 -8.107 1.00 92.88 207 ILE A N 1
ATOM 1727 C CA . ILE A 1 207 ? -15.136 -0.420 -8.129 1.00 92.88 207 ILE A CA 1
ATOM 1728 C C . ILE A 1 207 ? -14.232 -0.784 -9.301 1.00 92.88 207 ILE A C 1
ATOM 1730 O O . ILE A 1 207 ? -13.775 -1.920 -9.440 1.00 92.88 207 ILE A O 1
ATOM 1734 N N . LYS A 1 208 ? -13.935 0.199 -10.155 1.00 89.69 208 LYS A N 1
ATOM 1735 C CA . LYS A 1 208 ? -13.025 -0.001 -11.283 1.00 89.69 208 LYS A CA 1
ATOM 1736 C C . LYS A 1 208 ? -11.598 -0.162 -10.774 1.00 89.69 208 LYS A C 1
ATOM 1738 O O . LYS A 1 208 ? -10.984 0.791 -10.298 1.00 89.69 208 LYS A O 1
ATOM 1743 N N . ILE A 1 209 ? -11.059 -1.359 -10.934 1.00 83.00 209 ILE A N 1
ATOM 1744 C CA . ILE A 1 209 ? -9.704 -1.675 -10.505 1.00 83.00 209 ILE A CA 1
ATOM 1745 C C . ILE A 1 209 ? -8.708 -1.224 -11.582 1.00 83.00 209 ILE A C 1
ATOM 1747 O O . ILE A 1 209 ? -8.881 -1.569 -12.757 1.00 83.00 209 ILE A O 1
ATOM 1751 N N . PRO A 1 210 ? -7.675 -0.436 -11.228 1.00 68.94 210 PRO A N 1
ATOM 1752 C CA . PRO A 1 210 ? -6.557 -0.164 -12.105 1.00 68.94 210 PRO A CA 1
ATOM 1753 C C . PRO A 1 210 ? -5.941 -1.492 -12.484 1.00 68.94 210 PRO A C 1
ATOM 1755 O O . PRO A 1 210 ? -5.620 -2.325 -11.645 1.00 68.94 210 PRO A O 1
ATOM 1758 N N . SER A 1 211 ? -5.746 -1.682 -13.769 1.00 61.16 211 SER A N 1
ATOM 1759 C CA . SER A 1 211 ? -5.392 -2.972 -14.327 1.00 61.16 211 SER A CA 1
ATOM 1760 C C . SER A 1 211 ? -4.004 -3.494 -13.897 1.00 61.16 211 SER A C 1
ATOM 1762 O O . SER A 1 211 ? -3.602 -4.550 -14.352 1.00 61.16 211 SER A O 1
ATOM 1764 N N . MET A 1 212 ? -3.226 -2.774 -13.068 1.00 58.44 212 MET A N 1
ATOM 1765 C CA . MET A 1 212 ? -1.828 -3.090 -12.716 1.00 58.44 212 MET A CA 1
ATOM 1766 C C . MET A 1 212 ? -1.651 -4.514 -12.157 1.00 58.44 212 MET A C 1
ATOM 1768 O O . MET A 1 212 ? -0.676 -5.173 -12.504 1.00 58.44 212 MET A O 1
ATOM 1772 N N . ILE A 1 213 ? -2.647 -5.011 -11.418 1.00 59.38 213 ILE A N 1
ATOM 1773 C CA . ILE A 1 213 ? -2.759 -6.393 -10.911 1.00 59.38 213 ILE A CA 1
ATOM 1774 C C . ILE A 1 213 ? -2.706 -7.430 -12.030 1.00 59.38 213 ILE A C 1
ATOM 1776 O O . ILE A 1 213 ? -2.224 -8.543 -11.830 1.00 59.38 213 ILE A O 1
ATOM 1780 N N . GLN A 1 214 ? -3.188 -7.073 -13.223 1.00 65.12 214 GLN A N 1
ATOM 1781 C CA . GLN A 1 214 ? -3.127 -7.959 -14.374 1.00 65.12 214 GLN A CA 1
ATOM 1782 C C . GLN A 1 214 ? -1.672 -8.264 -14.731 1.00 65.12 214 GLN A C 1
ATOM 1784 O O . GLN A 1 214 ? -1.399 -9.411 -15.035 1.00 65.12 214 GLN A O 1
ATOM 1789 N N . CYS A 1 215 ? -0.715 -7.330 -14.601 1.00 63.62 215 CYS A N 1
ATOM 1790 C CA . CYS A 1 215 ? 0.680 -7.640 -14.951 1.00 63.62 215 CYS A CA 1
ATOM 1791 C C . CYS A 1 215 ? 1.288 -8.686 -13.999 1.00 63.62 215 CYS A C 1
ATOM 1793 O O . CYS A 1 215 ? 1.836 -9.675 -14.471 1.00 63.62 215 CYS A O 1
ATOM 1795 N N . SER A 1 216 ? 1.142 -8.531 -12.676 1.00 59.94 216 SER A N 1
ATOM 1796 C CA . SER A 1 216 ? 1.668 -9.513 -11.710 1.00 59.94 216 SER A CA 1
ATOM 1797 C C . SER A 1 216 ? 0.956 -10.862 -11.810 1.00 59.94 216 SER A C 1
ATOM 1799 O O . SER A 1 216 ? 1.606 -11.899 -11.803 1.00 59.94 216 SER A O 1
ATOM 1801 N N . THR A 1 217 ? -0.367 -10.852 -11.989 1.00 64.94 217 THR A N 1
ATOM 1802 C CA . THR A 1 217 ? -1.159 -12.078 -12.156 1.00 64.94 217 THR A CA 1
ATOM 1803 C C . THR A 1 217 ? -0.786 -12.827 -13.435 1.00 64.94 217 THR A C 1
ATOM 1805 O O . THR A 1 217 ? -0.666 -14.046 -13.413 1.00 64.94 217 THR A O 1
ATOM 1808 N N . LEU A 1 218 ? -0.576 -12.118 -14.548 1.00 66.88 218 LEU A N 1
ATOM 1809 C CA . LEU A 1 218 ? -0.142 -12.724 -15.809 1.00 66.88 218 LEU A CA 1
ATOM 1810 C C . LEU A 1 218 ? 1.269 -13.316 -15.687 1.00 66.88 218 LEU A C 1
ATOM 1812 O O . LEU A 1 218 ? 1.530 -14.367 -16.261 1.00 66.88 218 LEU A O 1
ATOM 1816 N N . ILE A 1 219 ? 2.154 -12.692 -14.901 1.00 63.28 219 ILE A N 1
ATOM 1817 C CA . ILE A 1 219 ? 3.484 -13.242 -14.595 1.00 63.28 219 ILE A CA 1
ATOM 1818 C C . ILE A 1 219 ? 3.370 -14.526 -13.760 1.00 63.28 219 ILE A C 1
ATOM 1820 O O . ILE A 1 219 ? 4.023 -15.511 -14.090 1.00 63.28 219 ILE A O 1
ATOM 1824 N N . GLU A 1 220 ? 2.539 -14.537 -12.712 1.00 62.44 220 GLU A N 1
ATOM 1825 C CA . GLU A 1 220 ? 2.295 -15.726 -11.873 1.00 62.44 220 GLU A CA 1
ATOM 1826 C C . GLU A 1 220 ? 1.650 -16.883 -12.652 1.00 62.44 220 GLU A C 1
ATOM 1828 O O . GLU A 1 220 ? 1.909 -18.044 -12.354 1.00 62.44 220 GLU A O 1
ATOM 1833 N N . GLU A 1 221 ? 0.826 -16.579 -13.657 1.00 71.94 221 GLU A N 1
ATOM 1834 C CA . GLU A 1 221 ? 0.210 -17.561 -14.562 1.00 71.94 221 GLU A CA 1
ATOM 1835 C C . GLU A 1 221 ? 1.123 -17.977 -15.732 1.00 71.94 221 GLU A C 1
ATOM 1837 O O . GLU A 1 221 ? 0.654 -18.631 -16.660 1.00 71.94 221 GLU A O 1
ATOM 1842 N N . GLU A 1 222 ? 2.400 -17.578 -15.722 1.00 71.00 222 GLU A N 1
ATOM 1843 C CA . GLU A 1 222 ? 3.389 -17.825 -16.788 1.00 71.00 222 GLU A CA 1
ATOM 1844 C C . GLU A 1 222 ? 2.998 -17.270 -18.176 1.00 71.00 222 GLU A C 1
ATOM 1846 O O . GLU A 1 222 ? 3.606 -17.595 -19.196 1.00 71.00 222 GLU A O 1
ATOM 1851 N N . LYS A 1 223 ? 2.037 -16.342 -18.235 1.00 71.69 223 LYS A N 1
ATOM 1852 C CA . LYS A 1 223 ? 1.596 -15.641 -19.454 1.00 71.69 223 LYS A CA 1
ATOM 1853 C C . LYS A 1 223 ? 2.449 -14.403 -19.717 1.00 71.69 223 LYS A C 1
ATOM 1855 O O . LYS A 1 223 ? 1.972 -13.265 -19.720 1.00 71.69 223 LYS A O 1
ATOM 1860 N N . ILE A 1 224 ? 3.744 -14.627 -19.922 1.00 68.12 224 ILE A N 1
ATOM 1861 C CA . ILE A 1 224 ? 4.755 -13.563 -19.995 1.00 68.12 224 ILE A CA 1
ATOM 1862 C C . ILE A 1 224 ? 4.485 -12.571 -21.140 1.00 68.12 224 ILE A C 1
ATOM 1864 O O . ILE A 1 224 ? 4.585 -11.364 -20.925 1.00 68.12 224 ILE A O 1
ATOM 1868 N N . ASP A 1 225 ? 4.083 -13.036 -22.324 1.00 70.25 225 ASP A N 1
ATOM 1869 C CA . ASP A 1 225 ? 3.830 -12.151 -23.474 1.00 70.25 225 ASP A CA 1
ATOM 1870 C C . ASP A 1 225 ? 2.617 -11.233 -23.259 1.00 70.25 225 ASP A C 1
ATOM 1872 O O . ASP A 1 225 ? 2.652 -10.046 -23.597 1.00 70.25 225 ASP A O 1
ATOM 1876 N N . GLU A 1 226 ? 1.560 -11.754 -22.631 1.00 72.38 226 GLU A N 1
ATOM 1877 C CA . GLU A 1 226 ? 0.385 -10.968 -22.248 1.00 72.38 226 GLU A CA 1
ATOM 1878 C C . GLU A 1 226 ? 0.751 -9.927 -21.185 1.00 72.38 226 GLU A C 1
ATOM 1880 O O . GLU A 1 226 ? 0.333 -8.770 -21.283 1.00 72.38 226 GLU A O 1
ATOM 1885 N N . ALA A 1 227 ? 1.576 -10.308 -20.201 1.00 68.00 227 ALA A N 1
ATOM 1886 C CA . ALA A 1 227 ? 2.088 -9.389 -19.188 1.00 68.00 227 ALA A CA 1
ATOM 1887 C C . ALA A 1 227 ? 2.909 -8.261 -19.830 1.00 68.00 227 ALA A C 1
ATOM 1889 O O . ALA A 1 227 ? 2.681 -7.087 -19.540 1.00 68.00 227 ALA A O 1
ATOM 1890 N N . ILE A 1 228 ? 3.809 -8.588 -20.762 1.00 70.06 228 ILE A N 1
ATOM 1891 C CA . ILE A 1 228 ? 4.604 -7.600 -21.500 1.00 70.06 228 ILE A CA 1
ATOM 1892 C C . ILE A 1 228 ? 3.690 -6.650 -22.280 1.00 70.06 228 ILE A C 1
ATOM 1894 O O . ILE A 1 228 ? 3.811 -5.431 -22.135 1.00 70.06 228 ILE A O 1
ATOM 1898 N N . GLY A 1 229 ? 2.748 -7.176 -23.071 1.00 71.44 229 GLY A N 1
ATOM 1899 C CA . GLY A 1 229 ? 1.803 -6.362 -23.843 1.00 71.44 229 GLY A CA 1
ATOM 1900 C C . GLY A 1 229 ? 0.979 -5.425 -22.954 1.00 71.44 229 GLY A C 1
ATOM 1901 O O . GLY A 1 229 ? 0.812 -4.239 -23.257 1.00 71.44 229 GLY A O 1
ATOM 1902 N N . TYR A 1 230 ? 0.539 -5.935 -21.807 1.00 76.12 230 TYR A N 1
ATOM 1903 C CA . TYR A 1 230 ? -0.201 -5.183 -20.808 1.00 76.12 230 TYR A CA 1
ATOM 1904 C C . TYR A 1 230 ? 0.643 -4.065 -20.166 1.00 76.12 230 TYR A C 1
ATOM 1906 O O . TYR A 1 230 ? 0.221 -2.902 -20.123 1.00 76.12 230 TYR A O 1
ATOM 1914 N N . CYS A 1 231 ? 1.854 -4.386 -19.704 1.00 75.88 231 CYS A N 1
ATOM 1915 C CA . CYS A 1 231 ? 2.768 -3.421 -19.107 1.00 75.88 231 CYS A CA 1
ATOM 1916 C C . CYS A 1 231 ? 3.156 -2.326 -20.131 1.00 75.88 231 CYS A C 1
ATOM 1918 O O . CYS A 1 231 ? 3.121 -1.143 -19.796 1.00 75.88 231 CYS A O 1
ATOM 1920 N N . LEU A 1 232 ? 3.366 -2.653 -21.413 1.00 72.94 232 LEU A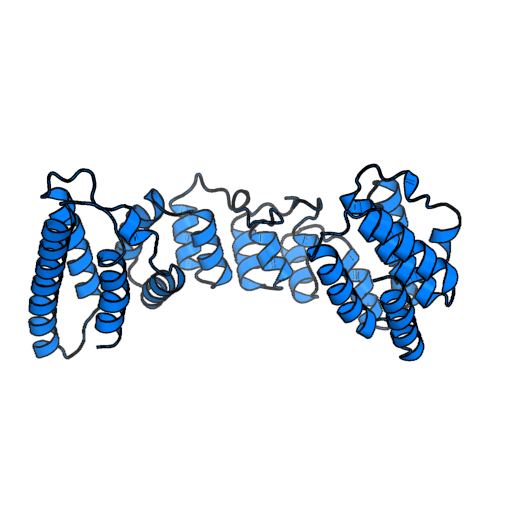 N 1
ATOM 1921 C CA . LEU A 1 232 ? 3.588 -1.650 -22.471 1.00 72.94 232 LEU A CA 1
ATOM 1922 C C . LEU A 1 232 ? 2.404 -0.699 -22.662 1.00 72.94 232 LEU A C 1
ATOM 1924 O O . LEU A 1 232 ? 2.593 0.517 -22.736 1.00 72.94 232 LEU A O 1
ATOM 1928 N N . GLN A 1 233 ? 1.180 -1.230 -22.726 1.00 78.50 233 GLN A N 1
ATOM 1929 C CA . GLN A 1 233 ? -0.020 -0.405 -22.863 1.00 78.50 233 GLN A CA 1
ATOM 1930 C C . GLN A 1 233 ? -0.153 0.566 -21.682 1.00 78.50 233 GLN A C 1
ATOM 1932 O O . GLN A 1 233 ? -0.494 1.739 -21.861 1.00 78.50 233 GLN A O 1
ATOM 1937 N N . LYS A 1 234 ? 0.128 0.100 -20.459 1.00 78.62 234 LYS A N 1
ATOM 1938 C CA . LYS A 1 234 ? 0.103 0.959 -19.273 1.00 78.62 234 LYS A CA 1
ATOM 1939 C C . LYS A 1 234 ? 1.197 2.003 -19.278 1.00 78.62 234 LYS A C 1
ATOM 1941 O O . LYS A 1 234 ? 0.900 3.146 -18.944 1.00 78.62 234 LYS A O 1
ATOM 1946 N N . ALA A 1 235 ? 2.408 1.636 -19.680 1.00 74.62 235 ALA A N 1
ATOM 1947 C CA . ALA A 1 235 ? 3.515 2.569 -19.764 1.00 74.62 235 ALA A CA 1
ATOM 1948 C C . ALA A 1 235 ? 3.158 3.766 -20.659 1.00 74.62 235 ALA A C 1
ATOM 1950 O O . ALA A 1 235 ? 3.278 4.913 -20.236 1.00 74.62 235 ALA A O 1
ATOM 1951 N N . GLN A 1 236 ? 2.575 3.496 -21.832 1.00 73.12 236 GLN A N 1
ATOM 1952 C CA . GLN A 1 236 ? 2.105 4.522 -22.767 1.00 73.12 236 GLN A CA 1
ATOM 1953 C C . GLN A 1 236 ? 0.962 5.382 -22.204 1.00 73.12 236 GLN A C 1
ATOM 1955 O O . GLN A 1 236 ? 0.923 6.592 -22.426 1.00 73.12 236 GLN A O 1
ATOM 1960 N N . LEU A 1 237 ? 0.008 4.781 -21.483 1.00 69.31 237 LEU A N 1
ATOM 1961 C CA . LEU A 1 237 ? -1.076 5.528 -20.832 1.00 69.31 237 LEU A CA 1
ATOM 1962 C C . LEU A 1 237 ? -0.551 6.431 -19.709 1.00 69.31 237 LEU A C 1
ATOM 1964 O O . LEU A 1 237 ? -0.985 7.575 -19.592 1.00 69.31 237 LEU A O 1
ATOM 1968 N N . SER A 1 238 ? 0.384 5.928 -18.902 1.00 68.81 238 SER A N 1
ATOM 1969 C CA . SER A 1 238 ? 1.057 6.691 -17.853 1.00 68.81 238 SER A CA 1
ATOM 1970 C C . SER A 1 238 ? 1.874 7.839 -18.439 1.00 68.81 238 SER A C 1
ATOM 1972 O O . SER A 1 238 ? 1.789 8.949 -17.925 1.00 68.81 238 SER A O 1
ATOM 1974 N N . GLU A 1 239 ? 2.584 7.614 -19.544 1.00 68.31 239 GLU A N 1
ATOM 1975 C CA . GLU A 1 239 ? 3.325 8.648 -20.272 1.00 68.31 239 GLU A CA 1
ATOM 1976 C C . GLU A 1 239 ? 2.394 9.761 -20.780 1.00 68.31 239 GLU A C 1
ATOM 1978 O O . GLU A 1 239 ? 2.623 10.929 -20.479 1.00 68.31 239 GLU A O 1
ATOM 1983 N N . LYS A 1 240 ? 1.273 9.415 -21.437 1.00 68.69 240 LYS A N 1
ATOM 1984 C CA . LYS A 1 240 ? 0.258 10.393 -21.889 1.00 68.69 240 LYS A CA 1
ATOM 1985 C C . LYS A 1 240 ? -0.359 11.209 -20.749 1.00 68.69 240 LYS A C 1
ATOM 1987 O O . LYS A 1 240 ? -0.801 12.331 -20.971 1.00 68.69 240 LYS A O 1
ATOM 1992 N N . ALA A 1 241 ? -0.420 10.640 -19.547 1.00 63.25 241 ALA A N 1
ATOM 1993 C CA . ALA A 1 241 ? -0.946 11.293 -18.352 1.00 63.25 241 ALA A CA 1
ATOM 1994 C C . ALA A 1 241 ? 0.133 12.021 -17.523 1.00 63.25 241 ALA A C 1
ATOM 1996 O O . ALA A 1 241 ? -0.170 12.496 -16.428 1.00 63.25 241 ALA A O 1
ATOM 1997 N N . ASN A 1 242 ? 1.373 12.111 -18.022 1.00 63.69 242 ASN A N 1
ATOM 1998 C CA . ASN A 1 242 ? 2.535 12.680 -17.329 1.00 63.69 242 ASN A CA 1
ATOM 1999 C C . ASN A 1 242 ? 2.891 11.970 -16.000 1.00 63.69 242 ASN A C 1
ATOM 2001 O O . ASN A 1 242 ? 3.462 12.570 -15.092 1.00 63.69 242 ASN A O 1
ATOM 2005 N N . TYR A 1 243 ? 2.577 10.675 -15.875 1.00 61.94 243 TYR A N 1
ATOM 2006 C CA . TYR A 1 243 ? 2.964 9.800 -14.758 1.00 61.94 243 TYR A CA 1
ATOM 2007 C C . TYR A 1 243 ? 4.235 9.011 -15.089 1.00 61.94 243 TYR A C 1
ATOM 2009 O O . TYR A 1 243 ? 4.241 7.781 -15.175 1.00 61.94 243 TYR A O 1
ATOM 2017 N N . PHE A 1 244 ? 5.322 9.744 -15.293 1.00 61.41 244 PHE A N 1
ATOM 2018 C CA . PHE A 1 244 ? 6.591 9.242 -15.817 1.00 61.41 244 PHE A CA 1
ATOM 2019 C C . PHE A 1 244 ? 7.231 8.126 -14.979 1.00 61.41 244 PHE A C 1
ATOM 2021 O O . PHE A 1 244 ? 7.769 7.175 -15.539 1.00 61.41 244 PHE A O 1
ATOM 2028 N N . THR A 1 245 ? 7.096 8.177 -13.656 1.00 59.41 245 THR A N 1
ATOM 2029 C CA . THR A 1 245 ? 7.571 7.129 -12.742 1.00 59.41 245 THR A CA 1
ATOM 2030 C C . THR A 1 245 ? 6.853 5.795 -12.937 1.00 59.41 245 THR A C 1
ATOM 2032 O O . THR A 1 245 ? 7.481 4.741 -12.985 1.00 59.41 245 THR A O 1
ATOM 2035 N N . ASN A 1 246 ? 5.530 5.830 -13.099 1.00 65.50 246 ASN A N 1
ATOM 2036 C CA . ASN A 1 246 ? 4.756 4.619 -13.356 1.00 65.50 246 ASN A CA 1
ATOM 2037 C C . ASN A 1 246 ? 5.068 4.088 -14.753 1.00 65.50 246 ASN A C 1
ATOM 2039 O O . ASN A 1 246 ? 5.204 2.882 -14.935 1.00 65.50 246 ASN A O 1
ATOM 2043 N N . ALA A 1 247 ? 5.214 4.990 -15.729 1.00 64.75 247 ALA A N 1
ATOM 2044 C CA . ALA A 1 247 ? 5.595 4.616 -17.081 1.00 64.75 247 ALA A CA 1
ATOM 2045 C C . ALA A 1 247 ? 6.945 3.887 -17.104 1.00 64.75 247 ALA A C 1
ATOM 2047 O O . ALA A 1 247 ? 7.044 2.832 -17.724 1.00 64.75 247 ALA A O 1
ATOM 2048 N N . SER A 1 248 ? 7.956 4.392 -16.386 1.00 66.88 248 SER A N 1
ATOM 2049 C CA . SER A 1 248 ? 9.274 3.754 -16.323 1.00 66.88 248 SER A CA 1
ATOM 2050 C C . SER A 1 248 ? 9.241 2.398 -15.617 1.00 66.88 248 SER A C 1
ATOM 2052 O O . SER A 1 248 ? 9.846 1.459 -16.126 1.00 66.88 248 SER A O 1
ATOM 2054 N N . TRP A 1 249 ? 8.468 2.245 -14.537 1.00 72.31 249 TRP A N 1
ATOM 2055 C CA . TRP A 1 249 ? 8.260 0.946 -13.877 1.00 72.31 249 TRP A CA 1
ATOM 2056 C C . TRP A 1 249 ? 7.595 -0.079 -14.811 1.00 72.31 249 TRP A C 1
ATOM 2058 O O . TRP A 1 249 ? 8.015 -1.230 -14.900 1.00 72.31 249 TRP A O 1
ATOM 2068 N N . TYR A 1 250 ? 6.581 0.337 -15.571 1.00 74.50 250 TYR A N 1
ATOM 2069 C CA . TYR A 1 250 ? 5.920 -0.536 -16.538 1.00 74.50 250 TYR A CA 1
ATOM 2070 C C . TYR A 1 250 ? 6.799 -0.881 -17.747 1.00 74.50 250 TYR A C 1
ATOM 2072 O O . TYR A 1 250 ? 6.764 -2.016 -18.220 1.00 74.50 250 TYR A O 1
ATOM 2080 N N . TYR A 1 251 ? 7.600 0.064 -18.246 1.00 70.06 251 TYR A N 1
ATOM 2081 C CA . TYR A 1 251 ? 8.574 -0.210 -19.305 1.00 70.06 251 TYR A CA 1
ATOM 2082 C C . TYR A 1 251 ? 9.680 -1.164 -18.828 1.00 70.06 251 TYR A C 1
ATOM 2084 O O . TYR A 1 251 ? 10.067 -2.053 -19.588 1.00 70.06 251 TYR A O 1
ATOM 2092 N N . LEU A 1 252 ? 10.130 -1.025 -17.574 1.00 71.00 252 LEU A N 1
ATOM 2093 C CA . LEU A 1 252 ? 11.066 -1.945 -16.924 1.00 71.00 252 LEU A CA 1
ATOM 2094 C C . LEU A 1 252 ? 10.495 -3.370 -16.891 1.00 71.00 252 LEU A C 1
ATOM 2096 O O . LEU A 1 252 ? 11.136 -4.304 -17.370 1.00 71.00 252 LEU A O 1
ATOM 2100 N N . LEU A 1 253 ? 9.256 -3.522 -16.411 1.00 69.25 253 LEU A N 1
ATOM 2101 C CA . LEU A 1 253 ? 8.558 -4.811 -16.372 1.00 69.25 253 LEU A CA 1
ATOM 2102 C C . LEU A 1 253 ? 8.336 -5.419 -17.764 1.00 69.25 253 LEU A C 1
ATOM 2104 O O . LEU A 1 253 ? 8.376 -6.635 -17.920 1.00 69.25 253 LEU A O 1
ATOM 2108 N N . ALA A 1 254 ? 8.136 -4.587 -18.786 1.00 70.44 254 ALA A N 1
ATOM 2109 C CA . ALA A 1 254 ? 7.937 -5.036 -20.159 1.00 70.44 254 ALA A CA 1
ATOM 2110 C C . ALA A 1 254 ? 9.232 -5.436 -20.898 1.00 70.44 254 ALA A C 1
ATOM 2112 O O . ALA A 1 254 ? 9.144 -5.849 -22.055 1.00 70.44 254 ALA A O 1
ATOM 2113 N N . LYS A 1 255 ? 10.423 -5.281 -20.289 1.00 68.81 255 LYS A N 1
ATOM 2114 C CA . LYS A 1 255 ? 11.737 -5.596 -20.896 1.00 68.81 255 LYS A CA 1
ATOM 2115 C C . LYS A 1 255 ? 11.938 -5.033 -22.321 1.00 68.81 255 LYS A C 1
ATOM 2117 O O . LYS A 1 255 ? 12.659 -5.620 -23.125 1.00 68.81 255 LYS A O 1
ATOM 2122 N N . LYS A 1 256 ? 11.314 -3.898 -22.677 1.00 58.84 256 LYS A N 1
ATOM 2123 C CA . LYS A 1 256 ? 11.376 -3.355 -24.052 1.00 58.84 256 LYS A CA 1
ATOM 2124 C C . LYS A 1 256 ? 12.264 -2.103 -24.155 1.00 58.84 256 LYS A C 1
ATOM 2126 O O . LYS A 1 256 ? 12.132 -1.220 -23.310 1.00 58.84 256 LYS A O 1
ATOM 2131 N N . PRO A 1 257 ? 13.053 -1.919 -25.238 1.00 47.88 257 PRO A N 1
ATOM 2132 C CA . PRO A 1 257 ? 14.009 -0.808 -25.375 1.00 47.88 257 PRO A CA 1
ATOM 2133 C C . PRO A 1 257 ? 13.441 0.603 -25.591 1.00 47.88 257 PRO A C 1
ATOM 2135 O O . PRO A 1 257 ? 14.167 1.501 -26.013 1.00 47.88 257 PRO A O 1
ATOM 2138 N N . LEU A 1 258 ? 12.149 0.837 -25.353 1.00 46.84 258 LEU A N 1
ATOM 2139 C CA . LEU A 1 258 ? 11.500 2.112 -25.692 1.00 46.84 258 LEU A CA 1
ATOM 2140 C C . LEU A 1 258 ? 11.975 3.297 -24.834 1.00 46.84 258 LEU A C 1
ATOM 2142 O O . LEU A 1 258 ? 11.863 4.439 -25.281 1.00 46.84 258 LEU A O 1
ATOM 2146 N N . LEU A 1 259 ? 12.561 3.043 -23.659 1.00 48.91 259 LEU A N 1
ATOM 2147 C CA . LEU A 1 259 ? 13.061 4.091 -22.763 1.00 48.91 259 LEU A CA 1
ATOM 2148 C C . LEU A 1 259 ? 14.244 4.883 -23.353 1.00 48.91 259 LEU A C 1
ATOM 2150 O O . LEU A 1 259 ? 14.359 6.075 -23.083 1.00 48.91 259 LEU A O 1
ATOM 2154 N N . SER A 1 260 ? 15.084 4.282 -24.206 1.00 46.66 260 SER A N 1
ATOM 2155 C CA . SER A 1 260 ? 16.348 4.911 -24.629 1.00 46.66 260 SER A CA 1
ATOM 2156 C C . SER A 1 260 ? 16.220 5.953 -25.747 1.00 46.66 260 SER A C 1
ATOM 2158 O O . SER A 1 260 ? 17.135 6.751 -25.930 1.00 46.66 260 SER A O 1
ATOM 2160 N N . LYS A 1 261 ? 15.107 5.984 -26.501 1.00 47.88 261 LYS A N 1
ATOM 2161 C CA . LYS A 1 261 ? 14.980 6.860 -27.689 1.00 47.88 261 LYS A CA 1
ATOM 2162 C C . LYS A 1 261 ? 14.078 8.086 -27.532 1.00 47.88 261 LYS A C 1
ATOM 2164 O O . LYS A 1 261 ? 14.180 8.985 -28.362 1.00 47.88 261 LYS A O 1
ATOM 2169 N N . LYS A 1 262 ? 13.194 8.151 -26.529 1.00 49.19 262 LYS A N 1
ATOM 2170 C CA . LYS A 1 262 ? 12.236 9.274 -26.380 1.00 49.19 262 LYS A CA 1
ATOM 2171 C C . LYS A 1 262 ? 12.103 9.857 -24.974 1.00 49.19 262 LYS A C 1
ATOM 2173 O O . LYS A 1 262 ? 11.553 10.946 -24.838 1.00 49.19 262 LYS A O 1
ATOM 2178 N N . PHE A 1 263 ? 12.599 9.181 -23.941 1.00 49.09 263 PHE A N 1
ATOM 2179 C CA . PHE A 1 263 ? 12.365 9.595 -22.563 1.00 49.09 263 PHE A CA 1
ATOM 2180 C C . PHE A 1 263 ? 13.503 10.489 -22.057 1.00 49.09 263 PHE A C 1
ATOM 2182 O O . PHE A 1 263 ? 14.571 10.011 -21.686 1.00 49.09 263 PHE A O 1
ATOM 2189 N N . SER A 1 264 ? 13.290 11.805 -22.055 1.00 58.38 264 SER A N 1
ATOM 2190 C CA . SER A 1 264 ? 14.226 12.755 -21.447 1.00 58.38 264 SER A CA 1
ATOM 2191 C C . SER A 1 264 ? 13.784 13.062 -20.019 1.00 58.38 264 SER A C 1
ATOM 2193 O O . SER A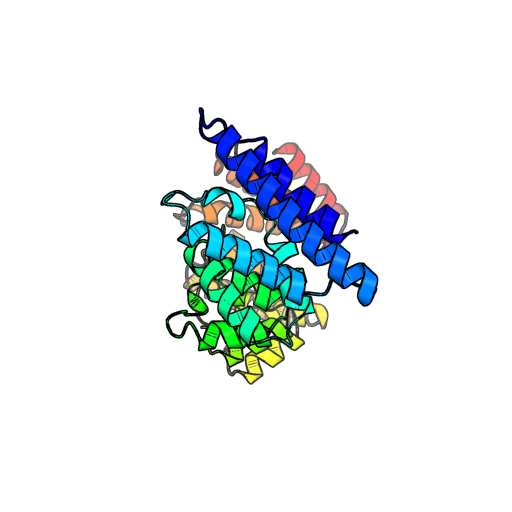 1 264 ? 12.830 13.802 -19.813 1.00 58.38 264 SER A O 1
ATOM 2195 N N . LEU A 1 265 ? 14.497 12.541 -19.015 1.00 55.59 265 LEU A N 1
ATOM 2196 C CA . LEU A 1 265 ? 14.213 12.825 -17.596 1.00 55.59 265 LEU A CA 1
ATOM 2197 C C . LEU A 1 265 ? 14.308 14.323 -17.247 1.00 55.59 265 LEU A C 1
ATOM 2199 O O . LEU A 1 265 ? 13.735 14.757 -16.250 1.00 55.59 265 LEU A O 1
ATOM 2203 N N . LYS A 1 266 ? 14.949 15.133 -18.105 1.00 58.81 266 LYS A N 1
ATOM 2204 C CA . LYS A 1 266 ? 15.026 16.596 -17.970 1.00 58.81 266 LYS A CA 1
ATOM 2205 C C . LYS A 1 266 ? 13.662 17.294 -18.047 1.00 58.81 266 LYS A C 1
ATOM 2207 O O . LYS A 1 266 ? 13.574 18.453 -17.662 1.00 58.81 266 LYS A O 1
ATOM 2212 N N . THR A 1 267 ? 12.614 16.635 -18.549 1.00 48.66 267 THR A N 1
ATOM 2213 C CA . THR A 1 267 ? 11.271 17.233 -18.657 1.00 48.66 267 THR A CA 1
ATOM 2214 C C . THR A 1 267 ? 10.419 17.063 -17.398 1.00 48.66 267 THR A C 1
ATOM 2216 O O . THR A 1 267 ? 9.335 17.636 -17.322 1.00 48.66 267 THR A O 1
ATOM 2219 N N . ILE A 1 268 ? 10.869 16.283 -16.410 1.00 55.06 268 ILE A N 1
ATOM 2220 C CA . ILE A 1 268 ? 10.159 16.118 -15.137 1.00 55.06 268 ILE A CA 1
ATOM 2221 C C . ILE A 1 268 ? 10.560 17.284 -14.235 1.00 55.06 268 ILE A C 1
ATOM 2223 O O . ILE A 1 268 ? 11.686 17.325 -13.760 1.00 55.06 268 ILE A O 1
ATOM 2227 N N . SER A 1 269 ? 9.669 18.246 -14.002 1.00 50.59 269 SER A N 1
ATOM 2228 C CA . SER A 1 269 ? 9.973 19.429 -13.177 1.00 50.59 269 SER A CA 1
ATOM 2229 C C . SER A 1 269 ? 10.069 19.132 -11.677 1.00 50.59 269 SER A C 1
ATOM 2231 O O . SER A 1 269 ? 10.582 19.949 -10.922 1.00 50.59 269 SER A O 1
ATOM 2233 N N . ASP A 1 270 ? 9.545 17.988 -11.239 1.00 59.91 270 ASP A N 1
ATOM 2234 C CA . ASP A 1 270 ? 9.500 17.595 -9.835 1.00 59.91 270 ASP A CA 1
ATOM 2235 C C . ASP A 1 270 ? 10.693 16.692 -9.492 1.00 59.91 270 ASP A C 1
ATOM 2237 O O . ASP A 1 270 ? 10.783 15.541 -9.936 1.00 59.91 270 ASP A O 1
ATOM 2241 N N . THR A 1 271 ? 11.618 17.231 -8.702 1.00 59.50 271 THR A N 1
ATOM 2242 C CA . THR A 1 271 ? 12.847 16.558 -8.259 1.00 59.50 271 THR A CA 1
ATOM 2243 C C . THR A 1 271 ? 12.557 15.271 -7.484 1.00 59.50 271 THR A C 1
ATOM 2245 O O . THR A 1 271 ? 13.307 14.303 -7.608 1.00 59.50 271 THR A O 1
ATOM 2248 N N . SER A 1 272 ? 11.417 15.190 -6.786 1.00 55.75 272 SER A N 1
ATOM 2249 C CA . SER A 1 272 ? 10.989 13.981 -6.071 1.00 55.75 272 SER A CA 1
ATOM 2250 C C . SER A 1 272 ? 10.538 12.847 -7.002 1.00 55.75 272 SER A C 1
ATOM 2252 O O . SER A 1 272 ? 10.500 11.692 -6.600 1.00 55.75 272 SER A O 1
ATOM 2254 N N . PHE A 1 273 ? 10.235 13.123 -8.271 1.00 60.53 273 PHE A N 1
ATOM 2255 C CA . PHE A 1 273 ? 9.914 12.076 -9.248 1.00 60.53 273 PHE A CA 1
ATOM 2256 C C . PHE A 1 273 ? 11.076 11.772 -10.195 1.00 60.53 273 PHE A C 1
ATOM 2258 O O . PHE A 1 273 ? 11.139 10.669 -10.749 1.00 60.53 273 PHE A O 1
ATOM 2265 N N . GLN A 1 274 ? 12.018 12.709 -10.354 1.00 67.38 274 GLN A N 1
ATOM 2266 C CA . GLN A 1 274 ? 13.238 12.492 -11.135 1.00 67.38 274 GLN A CA 1
ATOM 2267 C C . GLN A 1 274 ? 14.041 11.303 -10.602 1.00 67.38 274 GLN A C 1
ATOM 2269 O O . GLN A 1 274 ? 14.525 10.496 -11.398 1.00 67.38 274 GLN A O 1
ATOM 2274 N N . TYR A 1 275 ? 14.126 11.143 -9.278 1.00 72.31 275 TYR A N 1
ATOM 2275 C CA . TYR A 1 275 ? 14.944 10.088 -8.694 1.00 72.31 275 TYR A CA 1
ATOM 2276 C C . TYR A 1 275 ? 14.408 8.684 -8.994 1.00 72.31 275 TYR A C 1
ATOM 2278 O O . TYR A 1 275 ? 15.156 7.818 -9.441 1.00 72.31 275 TYR A O 1
ATOM 2286 N N . ILE A 1 276 ? 13.096 8.462 -8.857 1.00 67.62 276 ILE A N 1
ATOM 2287 C CA . ILE A 1 276 ? 12.498 7.161 -9.188 1.00 67.62 276 ILE A CA 1
ATOM 2288 C C . ILE A 1 276 ? 12.675 6.882 -10.690 1.00 67.62 276 ILE A C 1
ATOM 2290 O O . ILE A 1 276 ? 12.908 5.748 -11.101 1.00 67.62 276 ILE A O 1
ATOM 2294 N N . GLY A 1 277 ? 12.637 7.932 -11.517 1.00 71.44 277 GLY A N 1
ATOM 2295 C CA . GLY A 1 277 ? 12.955 7.857 -12.940 1.00 71.44 277 GLY A CA 1
ATOM 2296 C C . GLY A 1 277 ? 14.373 7.348 -13.218 1.00 71.44 277 GLY A C 1
ATOM 2297 O O . GLY A 1 277 ? 14.525 6.368 -13.946 1.00 71.44 277 GLY A O 1
ATOM 2298 N N . TYR A 1 278 ? 15.395 7.975 -12.627 1.00 77.94 278 TYR A N 1
ATOM 2299 C CA . TYR A 1 278 ? 16.790 7.548 -12.784 1.00 77.94 278 TYR A CA 1
ATOM 2300 C C . TYR A 1 278 ? 17.054 6.158 -12.191 1.00 77.94 278 TYR A C 1
ATOM 2302 O O . TYR A 1 278 ? 17.797 5.379 -12.784 1.00 77.94 278 TYR A O 1
ATOM 2310 N N . MET A 1 279 ? 16.415 5.820 -11.067 1.00 79.69 279 MET A N 1
ATOM 2311 C CA . MET A 1 279 ? 16.514 4.504 -10.434 1.00 79.69 279 MET A CA 1
ATOM 2312 C C . MET A 1 279 ? 15.959 3.399 -11.342 1.00 79.69 279 MET A C 1
ATOM 2314 O O . MET A 1 279 ? 16.667 2.444 -11.654 1.00 79.69 279 MET A O 1
ATOM 2318 N N . ASN A 1 280 ? 14.737 3.568 -11.855 1.00 75.25 280 ASN A N 1
ATOM 2319 C CA . ASN A 1 280 ? 14.128 2.611 -12.785 1.00 75.25 280 ASN A CA 1
ATOM 2320 C C . ASN A 1 280 ? 14.926 2.488 -14.088 1.00 75.25 280 ASN A C 1
ATOM 2322 O O . ASN A 1 280 ? 15.021 1.401 -14.655 1.00 75.25 280 ASN A O 1
ATOM 2326 N N . LEU A 1 281 ? 15.504 3.594 -14.566 1.00 75.94 281 LEU A N 1
ATOM 2327 C CA . LEU A 1 281 ? 16.357 3.593 -15.751 1.00 75.94 281 LEU A CA 1
ATOM 2328 C C . LEU A 1 281 ? 17.668 2.828 -15.499 1.00 75.94 281 LEU A C 1
ATOM 2330 O O . LEU A 1 281 ? 18.097 2.054 -16.351 1.00 75.94 281 LEU A O 1
ATOM 2334 N N . GLY A 1 282 ? 18.253 2.979 -14.307 1.00 81.31 282 GLY A N 1
ATOM 2335 C CA . GLY A 1 282 ? 19.388 2.182 -13.847 1.00 81.31 282 GLY A CA 1
ATOM 2336 C C . GLY A 1 282 ? 19.079 0.683 -13.842 1.00 81.31 282 GLY A C 1
ATOM 2337 O O . GLY A 1 282 ? 19.806 -0.090 -14.466 1.00 81.31 282 GLY A O 1
ATOM 2338 N N . HIS A 1 283 ? 17.949 0.282 -13.244 1.00 76.75 283 HIS A N 1
ATOM 2339 C CA . HIS A 1 283 ? 17.489 -1.115 -13.245 1.00 76.75 283 HIS A CA 1
ATOM 2340 C C . HIS A 1 283 ? 17.272 -1.654 -14.660 1.00 76.75 283 HIS A C 1
ATOM 2342 O O . HIS A 1 283 ? 17.649 -2.784 -14.968 1.00 76.75 283 HIS A O 1
ATOM 2348 N N . TYR A 1 284 ? 16.706 -0.836 -15.547 1.00 77.12 284 TYR A N 1
ATOM 2349 C CA . TYR A 1 284 ? 16.513 -1.210 -16.943 1.00 77.12 284 TYR A CA 1
ATOM 2350 C C . TYR A 1 284 ? 17.849 -1.513 -17.626 1.00 77.12 284 TYR A C 1
ATOM 2352 O O . TYR A 1 284 ? 17.987 -2.547 -18.278 1.00 77.12 284 TYR A O 1
ATOM 2360 N N . TYR A 1 285 ? 18.844 -0.641 -17.461 1.00 79.38 285 TYR A N 1
ATOM 2361 C CA . TYR A 1 285 ? 20.147 -0.831 -18.086 1.00 79.38 285 TYR A CA 1
ATOM 2362 C C . TYR A 1 285 ? 20.911 -2.029 -17.514 1.00 79.38 285 TYR A C 1
ATOM 2364 O O . TYR A 1 285 ? 21.586 -2.711 -18.281 1.00 79.38 285 TYR A O 1
ATOM 2372 N N . ILE A 1 286 ? 20.756 -2.350 -16.224 1.00 76.19 286 ILE A N 1
ATOM 2373 C CA . ILE A 1 286 ? 21.277 -3.608 -15.660 1.00 76.19 286 ILE A CA 1
ATOM 2374 C C . ILE A 1 286 ? 20.634 -4.808 -16.362 1.00 76.19 286 ILE A C 1
ATOM 2376 O O . ILE A 1 286 ? 21.352 -5.658 -16.879 1.00 76.19 286 ILE A O 1
ATOM 2380 N N . LEU A 1 287 ? 19.297 -4.855 -16.454 1.00 71.50 287 LEU A N 1
ATOM 2381 C CA . LEU A 1 287 ? 18.579 -5.946 -17.135 1.00 71.50 287 LEU A CA 1
ATOM 2382 C C . LEU A 1 287 ? 18.952 -6.078 -18.620 1.00 71.50 287 LEU A C 1
ATOM 2384 O O . LEU A 1 287 ? 18.892 -7.175 -19.175 1.00 71.50 287 LEU A O 1
ATOM 2388 N N . ALA A 1 288 ? 19.303 -4.967 -19.269 1.00 74.44 288 ALA A N 1
ATOM 2389 C CA . ALA A 1 288 ? 19.755 -4.926 -20.657 1.00 74.44 288 ALA A CA 1
ATOM 2390 C C . ALA A 1 288 ? 21.255 -5.239 -20.825 1.00 74.44 288 ALA A C 1
ATOM 2392 O O . ALA A 1 288 ? 21.741 -5.252 -21.954 1.00 74.44 288 ALA A O 1
ATOM 2393 N N . LYS A 1 289 ? 21.990 -5.487 -19.730 1.00 82.44 289 LYS A N 1
ATOM 2394 C CA . LYS A 1 289 ? 23.455 -5.655 -19.697 1.00 82.44 289 LYS A CA 1
ATOM 2395 C C . LYS A 1 289 ? 24.228 -4.434 -20.226 1.00 82.44 289 LYS A C 1
ATOM 2397 O O . LYS A 1 289 ? 25.366 -4.542 -20.672 1.00 82.44 289 LYS A O 1
ATOM 2402 N N . GLU A 1 290 ? 23.624 -3.249 -20.142 1.00 82.44 290 GLU A N 1
ATOM 2403 C CA . GLU A 1 290 ? 24.193 -1.949 -20.520 1.00 82.44 290 GLU A CA 1
ATOM 2404 C C . GLU A 1 290 ? 24.753 -1.223 -19.278 1.00 82.44 290 GLU A C 1
ATOM 2406 O O . GLU A 1 290 ? 24.331 -0.122 -18.918 1.00 82.44 290 GLU A O 1
ATOM 2411 N N . TYR A 1 291 ? 25.700 -1.862 -18.587 1.00 84.69 291 TYR A N 1
ATOM 2412 C CA . TYR A 1 291 ? 26.151 -1.468 -17.244 1.00 84.69 291 TYR A CA 1
ATOM 2413 C C . TYR A 1 291 ? 26.679 -0.027 -17.133 1.00 84.69 291 TYR A C 1
ATOM 2415 O O . TYR A 1 291 ? 26.422 0.642 -16.131 1.00 84.69 291 TYR A O 1
ATOM 2423 N N . ASP A 1 292 ? 27.350 0.494 -18.163 1.00 86.25 292 ASP A N 1
ATOM 2424 C CA . ASP A 1 292 ? 27.849 1.876 -18.157 1.00 86.25 292 ASP A CA 1
ATOM 2425 C C . ASP A 1 292 ? 26.706 2.896 -18.107 1.00 86.25 292 ASP A C 1
ATOM 2427 O O . ASP A 1 292 ? 26.760 3.871 -17.357 1.00 86.25 292 ASP A O 1
ATOM 2431 N N . LYS A 1 293 ? 25.608 2.633 -18.823 1.00 82.56 293 LYS A N 1
ATOM 2432 C CA . LYS A 1 293 ? 24.425 3.501 -18.799 1.00 82.56 293 LYS A CA 1
ATOM 2433 C C . LYS A 1 293 ? 23.646 3.373 -17.495 1.00 82.56 293 LYS A C 1
ATOM 2435 O O . LYS A 1 293 ? 23.066 4.356 -17.022 1.00 82.56 293 LYS A O 1
ATOM 2440 N N . ALA A 1 294 ? 23.653 2.185 -16.883 1.00 83.00 294 ALA A N 1
ATOM 2441 C CA . ALA A 1 294 ? 23.112 2.001 -15.539 1.00 83.00 294 ALA A CA 1
ATOM 2442 C C . ALA A 1 294 ? 23.867 2.881 -14.537 1.00 83.00 294 ALA A C 1
ATOM 2444 O O . ALA A 1 294 ? 23.261 3.664 -13.806 1.00 83.00 294 ALA A O 1
ATOM 2445 N N . LYS A 1 295 ? 25.201 2.824 -14.582 1.00 85.75 295 LYS A N 1
ATOM 2446 C CA . LYS A 1 295 ? 26.099 3.637 -13.761 1.00 85.75 295 LYS A CA 1
ATOM 2447 C C . LYS A 1 295 ? 25.882 5.134 -13.972 1.00 85.75 295 LYS A C 1
ATOM 2449 O O . LYS A 1 295 ? 25.800 5.878 -12.999 1.00 85.75 295 LYS A O 1
ATOM 2454 N N . GLU A 1 296 ? 25.737 5.594 -15.213 1.00 86.56 296 GLU A N 1
ATOM 2455 C CA . GLU A 1 296 ? 25.402 6.996 -15.502 1.00 86.56 296 GLU A CA 1
ATOM 2456 C C . GLU A 1 296 ? 24.044 7.410 -14.926 1.00 86.56 296 GLU A C 1
ATOM 2458 O O . GLU A 1 296 ? 23.929 8.493 -14.347 1.00 86.56 296 GLU A O 1
ATOM 2463 N N . SER A 1 297 ? 23.036 6.539 -15.022 1.00 84.12 297 SER A N 1
ATOM 2464 C CA . SER A 1 297 ? 21.696 6.795 -14.479 1.00 84.12 297 SER A CA 1
ATOM 2465 C C . SER A 1 297 ? 21.731 6.937 -12.956 1.00 84.12 297 SER A C 1
ATOM 2467 O O . SER A 1 297 ? 21.201 7.907 -12.418 1.00 84.12 297 SER A O 1
ATOM 2469 N N . TYR A 1 298 ? 22.437 6.047 -12.254 1.00 83.81 298 TYR A N 1
ATOM 2470 C CA . TYR A 1 298 ? 22.616 6.139 -10.801 1.00 83.81 298 TYR A CA 1
ATOM 2471 C C . TYR A 1 298 ? 23.497 7.316 -10.363 1.00 83.81 298 TYR A C 1
ATOM 2473 O O . TYR A 1 298 ? 23.268 7.909 -9.312 1.00 83.81 298 TYR A O 1
ATOM 2481 N N . LYS A 1 299 ? 24.474 7.734 -11.173 1.00 85.38 299 LYS A N 1
ATOM 2482 C CA . LYS A 1 299 ? 25.221 8.974 -10.908 1.00 85.38 299 LYS A CA 1
ATOM 2483 C C . LYS A 1 299 ? 24.337 10.211 -11.060 1.00 85.38 299 LYS A C 1
ATOM 2485 O O . LYS A 1 299 ? 24.441 11.137 -10.261 1.00 85.38 299 LYS A O 1
ATOM 2490 N N . ALA A 1 300 ? 23.481 10.248 -12.082 1.00 83.94 300 ALA A N 1
ATOM 2491 C CA . ALA A 1 300 ? 22.541 11.348 -12.293 1.00 83.94 300 ALA A CA 1
ATOM 2492 C C . ALA A 1 300 ? 21.504 11.430 -11.165 1.00 83.94 300 ALA A C 1
ATOM 2494 O O . ALA A 1 300 ? 21.208 12.520 -10.681 1.00 83.94 300 ALA A O 1
ATOM 2495 N N . LEU A 1 301 ? 21.043 10.274 -10.693 1.00 82.81 301 LEU A N 1
ATOM 2496 C CA . LEU A 1 301 ? 20.254 10.150 -9.480 1.00 82.81 301 LEU A CA 1
ATOM 2497 C C . LEU A 1 301 ? 20.960 10.771 -8.268 1.00 82.81 301 LEU A C 1
ATOM 2499 O O . LEU A 1 301 ? 20.377 11.636 -7.626 1.00 82.81 301 LEU A O 1
ATOM 2503 N N . LEU A 1 302 ? 22.195 10.368 -7.946 1.00 79.81 302 LEU A N 1
ATOM 2504 C CA . LEU A 1 302 ? 22.888 10.912 -6.772 1.00 79.81 302 LEU A CA 1
ATOM 2505 C C . LEU A 1 302 ? 23.076 12.428 -6.858 1.00 79.81 302 LEU A C 1
ATOM 2507 O O . LEU A 1 302 ? 22.929 13.116 -5.858 1.00 79.81 302 LEU A O 1
ATOM 2511 N N . LYS A 1 303 ? 23.339 12.957 -8.058 1.00 82.88 303 LYS A N 1
ATOM 2512 C CA . LYS A 1 303 ? 23.421 14.408 -8.293 1.00 82.88 303 LYS A CA 1
ATOM 2513 C C . LYS A 1 303 ? 22.092 15.134 -8.085 1.00 82.88 303 LYS A C 1
ATOM 2515 O O . LYS A 1 303 ? 22.106 16.339 -7.861 1.00 82.88 303 LYS A O 1
ATOM 2520 N N . SER A 1 304 ? 20.963 14.435 -8.215 1.00 74.06 304 SER A N 1
ATOM 2521 C CA . SER A 1 304 ? 19.632 15.001 -7.960 1.00 74.06 304 SER A CA 1
ATOM 2522 C C . SER A 1 304 ? 19.285 15.080 -6.471 1.00 74.06 304 SER A C 1
ATOM 2524 O O . SER A 1 304 ? 18.303 15.729 -6.119 1.00 74.06 304 SER A O 1
ATOM 2526 N N . PHE A 1 305 ? 20.100 14.470 -5.604 1.00 73.19 305 PHE A N 1
ATOM 2527 C CA . PHE A 1 305 ? 19.935 14.524 -4.159 1.00 73.19 305 PHE A CA 1
ATOM 2528 C C . PHE A 1 305 ? 20.933 15.461 -3.500 1.00 73.19 305 PHE A C 1
ATOM 2530 O O . PHE A 1 305 ? 22.093 15.551 -3.899 1.00 73.19 305 PHE A O 1
ATOM 2537 N N . ASP A 1 306 ? 20.483 16.103 -2.426 1.00 70.00 306 ASP A N 1
ATOM 2538 C CA . ASP A 1 306 ? 21.411 16.673 -1.467 1.00 70.00 306 ASP A CA 1
ATOM 2539 C C . ASP A 1 306 ? 22.022 15.519 -0.654 1.00 70.00 306 ASP A C 1
ATOM 2541 O O . ASP A 1 306 ? 21.315 14.631 -0.174 1.00 70.00 306 ASP A O 1
ATOM 2545 N N . SER A 1 307 ? 23.349 15.492 -0.546 1.00 55.78 307 SER A N 1
ATOM 2546 C CA . SER A 1 307 ? 24.161 14.343 -0.091 1.00 55.78 307 SER A CA 1
ATOM 2547 C C . SER A 1 307 ? 23.856 13.808 1.327 1.00 55.78 307 SER A C 1
ATOM 2549 O O . SER A 1 307 ? 24.432 12.802 1.748 1.00 55.78 307 SER A O 1
ATOM 2551 N N . SER A 1 308 ? 22.946 14.450 2.061 1.00 58.16 308 SER A N 1
ATOM 2552 C CA . SER A 1 308 ? 22.535 14.118 3.428 1.00 58.16 308 SER A CA 1
ATOM 2553 C C . SER A 1 308 ? 21.270 13.251 3.536 1.00 58.16 308 SER A C 1
ATOM 2555 O O . SER A 1 308 ? 20.926 12.823 4.641 1.00 58.16 308 SER A O 1
ATOM 2557 N N . ASP A 1 309 ? 20.582 12.946 2.430 1.00 67.12 309 ASP A N 1
ATOM 2558 C CA . ASP A 1 309 ? 19.272 12.287 2.485 1.00 67.12 309 ASP A CA 1
ATOM 2559 C C . ASP A 1 309 ? 19.370 10.765 2.740 1.00 67.12 309 ASP A C 1
ATOM 2561 O O . ASP A 1 309 ? 19.468 9.923 1.841 1.00 67.12 309 ASP A O 1
ATOM 2565 N N . ARG A 1 310 ? 19.379 10.400 4.028 1.00 66.94 310 ARG A N 1
ATOM 2566 C CA . ARG A 1 310 ? 19.470 9.020 4.540 1.00 66.94 310 ARG A CA 1
ATOM 2567 C C . ARG A 1 310 ? 18.331 8.123 4.038 1.00 66.94 310 ARG A C 1
ATOM 2569 O O . ARG A 1 310 ? 18.527 6.914 3.905 1.00 66.94 310 ARG A O 1
ATOM 2576 N N . GLU A 1 311 ? 17.171 8.706 3.736 1.00 64.44 311 GLU A N 1
ATOM 2577 C CA . GLU A 1 311 ? 15.991 7.986 3.248 1.00 64.44 311 GLU A CA 1
ATOM 2578 C C . GLU A 1 311 ? 16.179 7.479 1.817 1.00 64.44 311 GLU A C 1
ATOM 2580 O O . GLU A 1 311 ? 15.673 6.417 1.466 1.00 64.44 311 GLU A O 1
ATOM 2585 N N . VAL A 1 312 ? 16.989 8.161 1.007 1.00 65.38 312 VAL A N 1
ATOM 2586 C CA . VAL A 1 312 ? 17.287 7.748 -0.371 1.00 65.38 312 VAL A CA 1
ATOM 2587 C C . VAL A 1 312 ? 18.108 6.475 -0.390 1.00 65.38 312 VAL A C 1
ATOM 2589 O O . VAL A 1 312 ? 17.764 5.535 -1.102 1.00 65.38 312 VAL A O 1
ATOM 2592 N N . LYS A 1 313 ? 19.175 6.421 0.418 1.00 69.19 313 LYS A N 1
ATOM 2593 C CA . LYS A 1 313 ? 20.007 5.216 0.553 1.00 69.19 313 LYS A CA 1
ATOM 2594 C C . LYS A 1 313 ? 19.166 4.032 1.035 1.00 69.19 313 LYS A C 1
ATOM 2596 O O . LYS A 1 313 ? 19.345 2.918 0.550 1.00 69.19 313 LYS A O 1
ATOM 2601 N N . LYS A 1 314 ? 18.225 4.280 1.952 1.00 70.62 314 LYS A N 1
ATOM 2602 C CA . LYS A 1 314 ? 17.296 3.268 2.463 1.00 70.62 314 LYS A CA 1
ATOM 2603 C C . LYS A 1 314 ? 16.313 2.788 1.389 1.00 70.62 314 LYS A C 1
ATOM 2605 O O . LYS A 1 314 ? 16.231 1.584 1.169 1.00 70.62 314 LYS A O 1
ATOM 2610 N N . ALA A 1 315 ? 15.650 3.700 0.676 1.00 64.88 315 ALA A N 1
ATOM 2611 C CA . ALA A 1 315 ? 14.755 3.365 -0.433 1.00 64.88 315 ALA A CA 1
ATOM 2612 C C . ALA A 1 315 ? 15.486 2.576 -1.534 1.00 64.88 315 ALA A C 1
ATOM 2614 O O . ALA A 1 315 ? 14.947 1.609 -2.062 1.00 64.88 315 ALA A O 1
ATOM 2615 N N . PHE A 1 316 ? 16.745 2.930 -1.814 1.00 69.00 316 PHE A N 1
ATOM 2616 C CA . PHE A 1 316 ? 17.614 2.198 -2.738 1.00 69.00 316 PHE A CA 1
ATOM 2617 C C . PHE A 1 316 ? 17.861 0.747 -2.315 1.00 69.00 316 PHE A C 1
ATOM 2619 O O . PHE A 1 316 ? 17.747 -0.170 -3.126 1.00 69.00 316 PHE A O 1
ATOM 2626 N N . LEU A 1 317 ? 18.189 0.525 -1.041 1.00 68.44 317 LEU A N 1
ATOM 2627 C CA . LEU A 1 317 ? 18.414 -0.817 -0.494 1.00 68.44 317 LEU A CA 1
ATOM 2628 C C . LEU A 1 317 ? 17.124 -1.656 -0.476 1.00 68.44 317 LEU A C 1
ATOM 2630 O O . LEU A 1 317 ? 17.155 -2.858 -0.756 1.00 68.44 317 LEU A O 1
ATOM 2634 N N . GLU A 1 318 ? 15.985 -1.030 -0.176 1.00 67.19 318 GLU A N 1
ATOM 2635 C CA . GLU A 1 318 ? 14.673 -1.684 -0.181 1.00 67.19 318 GLU A CA 1
ATOM 2636 C C . GLU A 1 318 ? 14.275 -2.150 -1.593 1.00 67.19 318 GLU A C 1
ATOM 2638 O O . GLU A 1 318 ? 13.841 -3.295 -1.758 1.00 67.19 318 GLU A O 1
ATOM 2643 N N . ASP A 1 319 ? 14.511 -1.332 -2.624 1.00 67.56 319 ASP A N 1
ATOM 2644 C CA . ASP A 1 319 ? 14.165 -1.662 -4.016 1.00 67.56 319 ASP A CA 1
ATOM 2645 C C . ASP A 1 319 ? 14.976 -2.863 -4.546 1.00 67.56 319 ASP A C 1
ATOM 2647 O O . ASP A 1 319 ? 14.445 -3.740 -5.232 1.00 67.56 319 ASP A O 1
ATOM 2651 N N . PHE A 1 320 ? 16.239 -3.011 -4.127 1.00 64.88 320 PHE A N 1
ATOM 2652 C CA . PHE A 1 320 ? 17.059 -4.182 -4.470 1.00 64.88 320 PHE A CA 1
ATOM 2653 C C . PHE A 1 320 ? 16.555 -5.492 -3.872 1.00 64.88 320 PHE A C 1
ATOM 2655 O O . PHE A 1 320 ? 16.699 -6.559 -4.475 1.00 64.88 320 PHE A O 1
ATOM 2662 N N . THR A 1 321 ? 15.896 -5.421 -2.719 1.00 63.03 321 THR A N 1
ATOM 2663 C CA . THR A 1 321 ? 15.269 -6.596 -2.105 1.00 63.03 321 THR A CA 1
ATOM 2664 C C . THR A 1 321 ? 14.118 -7.115 -2.975 1.00 63.03 321 THR A C 1
ATOM 2666 O O . THR A 1 321 ? 13.907 -8.326 -3.082 1.00 63.03 321 THR A O 1
ATOM 2669 N N . ILE A 1 322 ? 13.395 -6.207 -3.642 1.00 56.28 322 ILE A N 1
ATOM 2670 C CA . ILE A 1 322 ? 12.345 -6.539 -4.614 1.00 56.28 322 ILE A CA 1
ATOM 2671 C C . ILE A 1 322 ? 12.978 -7.084 -5.894 1.00 56.28 322 ILE A C 1
ATOM 2673 O O . ILE A 1 322 ? 12.556 -8.119 -6.409 1.00 56.28 322 ILE A O 1
ATOM 2677 N N . LEU A 1 323 ? 14.031 -6.435 -6.380 1.00 60.03 323 LEU A N 1
ATOM 2678 C CA . LEU A 1 323 ? 14.692 -6.818 -7.619 1.00 60.03 323 LEU A CA 1
ATOM 2679 C C . LEU A 1 323 ? 15.399 -8.165 -7.554 1.00 60.03 323 LEU A C 1
ATOM 2681 O O . LEU A 1 323 ? 15.432 -8.856 -8.564 1.00 60.03 323 LEU A O 1
ATOM 2685 N N . ARG A 1 324 ? 15.884 -8.600 -6.388 1.00 63.41 324 ARG A N 1
ATOM 2686 C CA . ARG A 1 324 ? 16.422 -9.958 -6.200 1.00 63.41 324 ARG A CA 1
ATOM 2687 C C . ARG A 1 324 ? 15.407 -11.050 -6.563 1.00 63.41 324 ARG A C 1
ATOM 2689 O O . ARG A 1 324 ? 15.791 -12.164 -6.890 1.00 63.41 324 ARG A O 1
ATOM 2696 N N . LYS A 1 325 ? 14.109 -10.730 -6.512 1.00 57.69 325 LYS A N 1
ATOM 2697 C CA . LYS A 1 325 ? 13.018 -11.617 -6.947 1.00 57.69 325 LYS A CA 1
ATOM 2698 C C . LYS A 1 325 ? 12.736 -11.525 -8.452 1.00 57.69 325 LYS A C 1
ATOM 2700 O O . LYS A 1 325 ? 12.084 -12.408 -8.998 1.00 57.69 325 LYS A O 1
ATOM 2705 N N . ILE A 1 326 ? 13.185 -10.452 -9.108 1.00 55.66 326 ILE A N 1
ATOM 2706 C CA . ILE A 1 326 ? 12.962 -10.151 -10.531 1.00 55.66 326 ILE A CA 1
ATOM 2707 C C . ILE A 1 326 ? 14.162 -10.601 -11.381 1.00 55.66 326 ILE A C 1
ATOM 2709 O O . ILE A 1 326 ? 13.979 -11.177 -12.456 1.00 55.66 326 ILE A O 1
ATOM 2713 N N . TYR A 1 327 ? 15.387 -10.366 -10.909 1.00 64.56 327 TYR A N 1
ATOM 2714 C CA . TYR A 1 327 ? 16.609 -10.864 -11.526 1.00 64.56 327 TYR A CA 1
ATOM 2715 C C . TYR A 1 327 ? 16.706 -12.374 -11.300 1.00 64.56 327 TYR A C 1
ATOM 2717 O O . TYR A 1 327 ? 16.876 -12.839 -10.178 1.00 64.56 327 TYR A O 1
ATOM 2725 N N . LYS A 1 328 ? 16.576 -13.146 -12.383 1.00 60.69 328 LYS A N 1
ATOM 2726 C CA . LYS A 1 328 ? 16.777 -14.603 -12.354 1.00 60.69 328 LYS A CA 1
ATOM 2727 C C . LYS A 1 328 ? 18.258 -14.998 -12.374 1.00 60.69 328 LYS A C 1
ATOM 2729 O O . LYS A 1 328 ? 18.572 -16.141 -12.069 1.00 60.69 328 LYS A O 1
ATOM 2734 N N . ASP A 1 329 ? 19.134 -14.076 -12.769 1.00 75.81 329 ASP A N 1
ATOM 2735 C CA . ASP A 1 329 ? 20.578 -14.277 -12.866 1.00 75.81 329 ASP A CA 1
ATOM 2736 C C . ASP A 1 329 ? 21.263 -13.599 -11.673 1.00 75.81 329 ASP A C 1
ATOM 2738 O O . ASP A 1 329 ? 21.180 -12.378 -11.515 1.00 75.81 329 ASP A O 1
ATOM 2742 N N . GLU A 1 330 ? 21.925 -14.389 -10.825 1.00 75.44 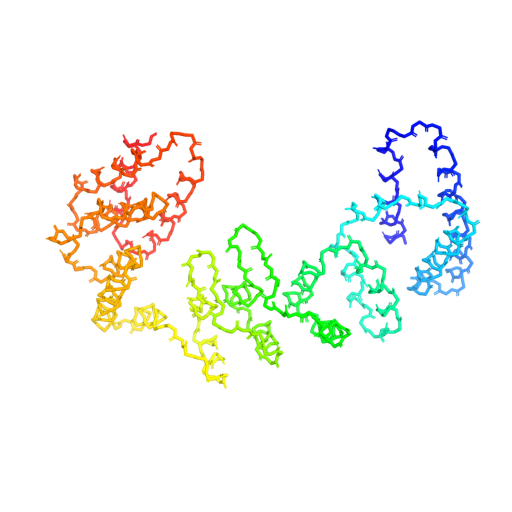330 GLU A N 1
ATOM 2743 C CA . GLU A 1 330 ? 22.683 -13.867 -9.685 1.00 75.44 330 GLU A CA 1
ATOM 2744 C C . GLU A 1 330 ? 23.800 -12.916 -10.130 1.00 75.44 330 GLU A C 1
ATOM 2746 O O . GLU A 1 330 ? 24.113 -11.967 -9.412 1.00 75.44 330 GLU A O 1
ATOM 2751 N N . PHE A 1 331 ? 24.350 -13.096 -11.335 1.00 79.69 331 PHE A N 1
ATOM 2752 C CA . PHE A 1 331 ? 25.401 -12.235 -11.867 1.00 79.69 331 PHE A CA 1
ATOM 2753 C C . PHE A 1 331 ? 24.935 -10.785 -12.049 1.00 79.69 331 PHE A C 1
ATOM 2755 O O . PHE A 1 331 ? 25.637 -9.856 -11.646 1.00 79.69 331 PHE A O 1
ATOM 2762 N N . ASP A 1 332 ? 23.734 -10.575 -12.594 1.00 73.56 332 ASP A N 1
ATOM 2763 C CA . ASP A 1 332 ? 23.181 -9.229 -12.794 1.00 73.56 332 ASP A CA 1
ATOM 2764 C C . ASP A 1 332 ? 22.892 -8.535 -11.452 1.00 73.56 332 ASP A C 1
ATOM 2766 O O . ASP A 1 332 ? 23.043 -7.317 -11.333 1.00 73.56 332 ASP A O 1
ATOM 2770 N N . ILE A 1 333 ? 22.557 -9.312 -10.415 1.00 72.44 333 ILE A N 1
ATOM 2771 C CA . ILE A 1 333 ? 22.365 -8.821 -9.045 1.00 72.44 333 ILE A CA 1
ATOM 2772 C C . ILE A 1 333 ? 23.698 -8.342 -8.471 1.00 72.44 333 ILE A C 1
ATOM 2774 O O . ILE A 1 333 ? 23.791 -7.204 -8.012 1.00 72.44 333 ILE A O 1
ATOM 2778 N N . TYR A 1 334 ? 24.740 -9.176 -8.523 1.00 79.38 334 TYR A N 1
ATOM 2779 C CA . TYR A 1 334 ? 26.072 -8.805 -8.037 1.00 79.38 334 TYR A CA 1
ATOM 2780 C C . TYR A 1 334 ? 26.629 -7.597 -8.783 1.00 79.38 334 TYR A C 1
ATOM 2782 O O . TYR A 1 334 ? 27.146 -6.672 -8.161 1.00 79.38 334 TYR A O 1
ATOM 2790 N N . ARG A 1 335 ? 26.442 -7.539 -10.105 1.00 78.38 335 ARG A N 1
ATOM 2791 C CA . ARG A 1 335 ? 26.939 -6.418 -10.900 1.00 78.38 335 ARG A CA 1
ATOM 2792 C C . ARG A 1 335 ? 26.240 -5.106 -10.565 1.00 78.38 335 ARG A C 1
ATOM 2794 O O . ARG A 1 335 ? 26.871 -4.052 -10.564 1.00 78.38 335 ARG A O 1
ATOM 2801 N N . ALA A 1 336 ? 24.951 -5.162 -10.261 1.00 70.19 336 ALA A N 1
ATOM 2802 C CA . ALA A 1 336 ? 24.207 -4.008 -9.794 1.00 70.19 336 ALA A CA 1
ATOM 2803 C C . ALA A 1 336 ? 24.687 -3.521 -8.415 1.00 70.19 336 ALA A C 1
ATOM 2805 O O . ALA A 1 336 ? 24.855 -2.315 -8.225 1.00 70.19 336 ALA A O 1
ATOM 2806 N N . TYR A 1 337 ? 24.981 -4.448 -7.493 1.00 76.31 337 TYR A N 1
ATOM 2807 C CA . TYR A 1 337 ? 25.608 -4.124 -6.207 1.00 76.31 337 TYR A CA 1
ATOM 2808 C C . TYR A 1 337 ? 26.982 -3.471 -6.385 1.00 76.31 337 TYR A C 1
ATOM 2810 O O . TYR A 1 337 ? 27.240 -2.456 -5.743 1.00 76.31 337 TYR A O 1
ATOM 2818 N N . ASP A 1 338 ? 27.828 -3.990 -7.280 1.00 80.94 338 ASP A N 1
ATOM 2819 C CA . ASP A 1 338 ? 29.151 -3.418 -7.566 1.00 80.94 338 ASP A CA 1
ATOM 2820 C C . ASP A 1 338 ? 29.042 -1.978 -8.075 1.00 80.94 338 ASP A C 1
ATOM 2822 O O . ASP A 1 338 ? 29.703 -1.076 -7.561 1.00 80.94 338 ASP A O 1
ATOM 2826 N N . ILE A 1 339 ? 28.171 -1.748 -9.067 1.00 77.81 339 ILE A N 1
ATOM 2827 C CA . ILE A 1 339 ? 27.937 -0.415 -9.638 1.00 77.81 339 ILE A CA 1
ATOM 2828 C C . ILE A 1 339 ? 27.484 0.553 -8.545 1.00 77.81 339 ILE A C 1
ATOM 2830 O O . ILE A 1 339 ? 27.908 1.703 -8.533 1.00 77.81 339 ILE A O 1
ATOM 2834 N N . MET A 1 340 ? 26.643 0.104 -7.614 1.00 69.38 340 MET A N 1
ATOM 2835 C CA . MET A 1 340 ? 26.188 0.938 -6.508 1.00 69.38 340 MET A CA 1
ATOM 2836 C C . MET A 1 340 ? 27.267 1.207 -5.468 1.00 69.38 340 MET A C 1
ATOM 2838 O O . MET A 1 340 ? 27.388 2.344 -5.027 1.00 69.38 340 MET A O 1
ATOM 2842 N N . HIS A 1 341 ? 28.042 0.195 -5.081 1.00 77.06 341 HIS A N 1
ATOM 2843 C CA . HIS A 1 341 ? 29.147 0.363 -4.139 1.00 77.06 341 HIS A CA 1
ATOM 2844 C C . HIS A 1 341 ? 30.216 1.317 -4.666 1.00 77.06 341 HIS A C 1
ATOM 2846 O O . HIS A 1 341 ? 30.866 1.992 -3.881 1.00 77.06 341 HIS A O 1
ATOM 2852 N N . GLU A 1 342 ? 30.385 1.391 -5.984 1.00 78.94 342 GLU A N 1
ATOM 2853 C CA . GLU A 1 342 ? 31.289 2.352 -6.609 1.00 78.94 342 GLU A CA 1
ATOM 2854 C C . GLU A 1 342 ? 30.740 3.792 -6.601 1.00 78.94 342 GLU A C 1
ATOM 2856 O O . GLU A 1 342 ? 31.493 4.752 -6.762 1.00 78.94 342 GLU A O 1
ATOM 2861 N N . ILE A 1 343 ? 29.420 3.952 -6.489 1.00 74.12 343 ILE A N 1
ATOM 2862 C CA . ILE A 1 343 ? 28.736 5.245 -6.604 1.00 74.12 343 ILE A CA 1
ATOM 2863 C C . ILE A 1 343 ? 28.395 5.844 -5.225 1.00 74.12 343 ILE A C 1
ATOM 2865 O O . ILE A 1 343 ? 28.407 7.070 -5.102 1.00 74.12 343 ILE A O 1
ATOM 2869 N N . LEU A 1 344 ? 28.077 5.013 -4.224 1.00 68.94 344 LEU A N 1
ATOM 2870 C CA . LEU A 1 344 ? 27.733 5.395 -2.841 1.00 68.94 344 LEU A CA 1
ATOM 2871 C C . LEU A 1 344 ? 28.956 5.649 -1.961 1.00 68.94 344 LEU A C 1
ATOM 2873 O O . LEU A 1 344 ? 28.802 6.511 -1.058 1.00 68.94 344 LEU A O 1
#

Secondary structure (DSSP, 8-state):
-HHHHHHHHHHTHHHHT---TTTHHHHHHHHHHHHHHHHHHHHHHHHHHSS--HHHHHHHHHHHHHHHHHS--TT--THHHHTS-HHHHHHHHHTTTT-HHHHHHHHHHHHHHS-HHHHHHHHHHTT-HHHHHHHHHH-TT--GGG-EETTTTEEHHHHHHHTT-HHHHHHHHHTT--SS---TTS--GGGG--SHHHHHHHHHTT----THHHHHHHHHTT-HHHHHHHHHHHHHHHHHTT-HHHHHHHHHHTT-TTHHHH--GGG---HHHHHHHHHHHHHHHHHTT-HHHHHHHHHHHHHTS-TT-HHHHHHHHHHHHHHTTT---HHHHHHHHHHHHHH-

Foldseek 3Di:
DVVLVVVCVLQVVLLPPDPDPPCSVVVVVVVVVLNVVLVVVQVVVCVVPVDDDCVSVVVSVVVVVVVVVVDPPPCPDLSSVVPPPPVVVVVVVLVCVVCPVVLVVVVVVCVVNDDPLVVLLCCLVVVVLVSNVVVCVVPVVDQLQVNADPDFRDGSLLVCQLVVPLSSNLSCVVVVHDQCDATNLGDGSLQNHQDPVVVVSCVVSVHDHDCLNVLVVCVVVVVLQVSLVVLQVVLVVCVVVVVNLSNLVSCLSNLDPPCPPPDDLVPPPDLVSSLSNLQSQLSSCLSVVVNVSSLVSVLVNCVSDDVPPPVSVVVSVVVLVVCVVVDPDVVSSVSSVVSVVVRD

pLDDT: mean 70.22, std 15.66, range [35.41, 97.88]

Radius of gyration: 27.79 Å; chains: 1; bounding box: 55×42×78 Å